Protein AF-A0A353R6Y8-F1 (afdb_monomer)

Nearest PDB structures (foldseek):
  5t89-assembly1_Y  TM=5.723E-01  e=6.382E-02  Homo sapiens
  6lx3-assembly1_D  TM=5.832E-01  e=1.388E+00  Homo sapiens
  5y9c-assembly1_H  TM=4.649E-01  e=8.464E-01  Mus musculus
  4lzk-assembly1_E  TM=2.576E-01  e=1.931E+00  Burkholderia cenocepacia J2315

Secondary structure (DSSP, 8-state):
-----PPPPPP-EEEEE---SEE-TT-EEEEEEEEESS-EEEEES-SSEEEEEEEEETTEEEEEEEEPPP-SSS-EEEEEEEEETTS--EEEEEEEEEPPP-B-HHHHHHHHHHHHHTTGGG--GGG---TTS-GGGSTTEEEEE-TTT--EEEEEEE-TTS--EEEES-SSS--GGGG-TT--EEE-TT-TEEEE---GGGGG-TT--EEE-TTS----BTTTTBSS-THHHHH-TT--EEE--SSS--EEPPHHHHTSTTHHHH-IIIII---STT--EEPPPPPPP-

Sequence (290 aa):
ALEINQAPEAVFVNAKVNSPQFLHNEGDSFTLTVESNIEVGYGLDVNWIINTSKTVEGRTTTWEFQVLPVPTVNNRSAVLQVRETGTQQVYKTFNMTQRGARIAQKDSTALVRFHKNMRGDNWRDTHLWNLLLPAETWPGLTLEAAVRNGALHVKKLELSNGRLEGSVGDGTEKDPLSLLAYLEVINLSNNTGVTGWLPVSWKDLDNLETINLENCNLTNFMFLGYNIPANYATRLKNLTTFIIRNNLLNGVIPAEITEHPHFEEWNFEENMQPQKGTNRLTLPDAPAEP

Solvent-accessible surface area (backbone atoms only — not comparable to full-atom values): 15321 Å² total; per-residue (Å²): 129,91,79,80,83,71,76,79,80,75,93,45,78,48,74,49,68,73,56,68,83,59,41,51,23,66,27,47,73,37,39,42,43,35,41,32,84,62,70,67,42,78,45,68,83,53,84,54,57,38,78,77,46,76,50,75,59,92,52,34,39,37,36,36,34,40,35,52,42,27,82,40,70,60,65,49,73,43,48,43,30,38,25,41,64,96,57,89,52,71,81,48,78,45,82,43,36,34,42,20,29,43,69,35,69,66,42,55,53,24,50,54,49,39,36,58,48,24,43,42,90,69,40,44,76,86,47,56,66,58,87,89,49,65,71,92,72,29,54,42,59,42,73,41,63,40,89,91,30,23,29,25,36,47,28,31,42,47,49,51,65,24,64,35,35,38,35,46,40,68,91,82,63,54,29,43,67,40,65,30,68,55,25,25,36,43,28,49,22,51,8,62,47,29,26,46,30,67,43,62,33,50,37,65,22,62,51,24,28,35,44,32,41,28,38,19,43,30,29,47,40,74,91,83,70,38,52,53,50,48,55,40,38,80,40,29,80,52,42,52,40,52,29,49,13,40,13,46,33,44,48,63,45,48,65,51,43,70,68,19,95,36,37,75,72,25,30,61,72,73,22,49,25,60,30,46,85,89,33,42,67,38,77,54,79,76,79,78,81,132

pLDDT: mean 90.85, std 10.25, range [40.28, 98.88]

Structure (mmCIF, N/CA/C/O backbone):
data_AF-A0A353R6Y8-F1
#
_entry.id   AF-A0A353R6Y8-F1
#
loop_
_atom_site.group_PDB
_atom_site.id
_atom_site.type_symbol
_atom_site.label_atom_id
_atom_site.label_alt_id
_atom_site.label_comp_id
_atom_site.label_asym_id
_atom_site.label_entity_id
_atom_site.label_seq_id
_atom_site.pdbx_PDB_ins_code
_atom_site.Cartn_x
_atom_site.Cartn_y
_atom_site.Cartn_z
_atom_site.occupancy
_atom_site.B_iso_or_equiv
_atom_site.auth_seq_id
_atom_site.auth_comp_id
_atom_site.auth_asym_id
_atom_site.auth_atom_id
_atom_site.pdbx_PDB_model_num
ATOM 1 N N . ALA A 1 1 ? -26.619 11.853 75.447 1.00 54.62 1 ALA A N 1
ATOM 2 C CA . ALA A 1 1 ? -25.808 11.795 74.218 1.00 54.62 1 ALA A CA 1
ATOM 3 C C . ALA A 1 1 ? -26.759 11.980 73.044 1.00 54.62 1 ALA A C 1
ATOM 5 O O . ALA A 1 1 ? -27.812 11.357 73.067 1.00 54.62 1 ALA A O 1
ATOM 6 N N . LEU A 1 2 ? -26.471 12.884 72.102 1.00 40.28 2 LEU A N 1
ATOM 7 C CA . LEU A 1 2 ? -27.244 12.958 70.859 1.00 40.28 2 LEU A CA 1
ATOM 8 C C . LEU A 1 2 ? -26.876 11.730 70.014 1.00 40.28 2 LEU A C 1
ATOM 10 O O . LEU A 1 2 ? -25.773 11.673 69.479 1.00 40.28 2 LEU A O 1
ATOM 14 N N . GLU A 1 3 ? -27.774 10.752 69.920 1.00 50.94 3 GLU A N 1
ATOM 15 C CA . GLU A 1 3 ? -27.687 9.696 68.910 1.00 50.94 3 GLU A CA 1
ATOM 16 C C . GLU A 1 3 ? -28.239 10.247 67.596 1.00 50.94 3 GLU A C 1
ATOM 18 O O . GLU A 1 3 ? -29.446 10.413 67.418 1.00 50.94 3 GLU A O 1
ATOM 23 N N . ILE A 1 4 ? -27.339 10.583 66.675 1.00 52.66 4 ILE A N 1
ATOM 24 C CA . ILE A 1 4 ? -27.713 10.916 65.304 1.00 52.66 4 ILE A CA 1
ATOM 25 C C . ILE A 1 4 ? -27.971 9.590 64.578 1.00 52.66 4 ILE A C 1
ATOM 27 O O . ILE A 1 4 ? -27.053 8.982 64.035 1.00 52.66 4 ILE A O 1
ATOM 31 N N . ASN A 1 5 ? -29.226 9.136 64.575 1.00 56.38 5 ASN A N 1
ATOM 32 C CA . ASN A 1 5 ? -29.689 8.043 63.717 1.00 56.38 5 ASN A CA 1
ATOM 33 C C . ASN A 1 5 ? -29.880 8.570 62.287 1.00 56.38 5 ASN A C 1
ATOM 35 O O . ASN A 1 5 ? -30.992 8.900 61.875 1.00 56.38 5 ASN A O 1
ATOM 39 N N . GLN A 1 6 ? -28.788 8.706 61.531 1.00 59.69 6 GLN A N 1
ATOM 40 C CA . GLN A 1 6 ? -28.887 8.899 60.083 1.00 59.69 6 GLN A CA 1
ATOM 41 C C . GLN A 1 6 ? -29.283 7.572 59.429 1.00 59.69 6 GLN A C 1
ATOM 43 O O . GLN A 1 6 ? -28.656 6.541 59.667 1.00 59.69 6 GLN A O 1
ATOM 48 N N . ALA A 1 7 ? -30.337 7.601 58.610 1.00 65.69 7 ALA A N 1
ATOM 49 C CA . ALA A 1 7 ? -30.688 6.472 57.759 1.00 65.69 7 ALA A CA 1
ATOM 50 C C . ALA A 1 7 ? -29.508 6.146 56.820 1.00 65.69 7 ALA A C 1
ATOM 52 O O . ALA A 1 7 ? -28.827 7.077 56.377 1.00 65.69 7 ALA A O 1
ATOM 53 N N . PRO A 1 8 ? -29.255 4.860 56.511 1.00 67.69 8 PRO A N 1
ATOM 54 C CA . PRO A 1 8 ? -28.206 4.486 55.571 1.00 67.69 8 PRO A CA 1
ATOM 55 C C . PRO A 1 8 ? -28.411 5.193 54.226 1.00 67.69 8 PRO A C 1
ATOM 57 O O . PRO A 1 8 ? -29.536 5.313 53.737 1.00 67.69 8 PRO A O 1
ATOM 60 N N . GLU A 1 9 ? -27.313 5.688 53.652 1.00 77.56 9 GLU A N 1
ATOM 61 C CA . GLU A 1 9 ? -27.302 6.346 52.343 1.00 77.56 9 GLU A CA 1
ATOM 62 C C . GLU A 1 9 ? -27.898 5.388 51.295 1.00 77.56 9 GLU A C 1
ATOM 64 O O . GLU A 1 9 ? -27.541 4.209 51.251 1.00 77.56 9 GLU A O 1
ATOM 69 N N . ALA A 1 10 ? -28.833 5.867 50.468 1.00 85.69 10 ALA A N 1
ATOM 70 C CA . ALA A 1 10 ? -29.436 5.041 49.423 1.00 85.69 10 ALA A CA 1
ATOM 71 C C . ALA A 1 10 ? -28.360 4.547 48.444 1.00 85.69 10 ALA A C 1
ATOM 73 O O . ALA A 1 10 ? -27.410 5.274 48.150 1.00 85.69 10 ALA A O 1
ATOM 74 N N . VAL A 1 11 ? -28.508 3.323 47.926 1.00 87.31 11 VAL A N 1
ATOM 75 C CA . VAL A 1 11 ? -27.542 2.758 46.973 1.00 87.31 11 VAL A CA 1
ATOM 76 C C . VAL A 1 11 ? -27.414 3.664 45.751 1.00 87.31 11 VAL A C 1
ATOM 78 O O . VAL A 1 11 ? -28.402 4.035 45.114 1.00 87.31 11 VAL A O 1
ATOM 81 N N . PHE A 1 12 ? -26.173 3.997 45.423 1.00 91.06 12 PHE A N 1
ATOM 82 C CA . PHE A 1 12 ? -25.801 4.936 44.384 1.00 91.06 12 PHE A CA 1
ATOM 83 C C . PHE A 1 12 ? -24.683 4.335 43.527 1.00 91.06 12 PHE A C 1
ATOM 85 O O . PHE A 1 12 ? -23.633 3.939 44.036 1.00 91.06 12 PHE A O 1
ATOM 92 N N . VAL A 1 13 ? -24.916 4.261 42.213 1.00 95.06 13 VAL A N 1
ATOM 93 C CA . VAL A 1 13 ? -23.946 3.772 41.221 1.00 95.06 13 VAL A CA 1
ATOM 94 C C . VAL A 1 13 ? -24.063 4.605 39.944 1.00 95.06 13 VAL A C 1
ATOM 96 O O . VAL A 1 13 ? -24.991 4.432 39.147 1.00 95.06 13 VAL A O 1
ATOM 99 N N . ASN A 1 14 ? -23.094 5.486 39.719 1.00 95.31 14 ASN A N 1
ATOM 100 C CA . ASN A 1 14 ? -22.963 6.269 38.495 1.00 95.31 14 ASN A CA 1
ATOM 101 C C . ASN A 1 14 ? -21.769 5.771 37.690 1.00 95.31 14 ASN A C 1
ATOM 103 O O . ASN A 1 14 ? -20.654 5.768 38.187 1.00 95.31 14 ASN A O 1
ATOM 107 N N . ALA A 1 15 ? -21.986 5.389 36.432 1.00 96.81 15 ALA A N 1
ATOM 108 C CA . ALA A 1 15 ? -20.932 4.863 35.569 1.00 96.81 15 ALA A CA 1
ATOM 109 C C . ALA A 1 15 ? -20.874 5.596 34.232 1.00 96.81 15 ALA A C 1
ATOM 111 O O . ALA A 1 15 ? -21.917 5.954 33.675 1.00 96.81 15 ALA A O 1
ATOM 112 N N . LYS A 1 16 ? -19.665 5.761 33.693 1.00 97.00 16 LYS A N 1
ATOM 113 C CA . LYS A 1 16 ? -19.407 6.321 32.361 1.00 97.00 16 LYS A CA 1
ATOM 114 C C . LYS A 1 16 ? -18.259 5.575 31.686 1.00 97.00 16 LYS A C 1
ATOM 116 O O . LYS A 1 16 ? -17.308 5.187 32.357 1.00 97.00 16 LYS A O 1
ATOM 121 N N . VAL A 1 17 ? -18.338 5.436 30.365 1.00 96.31 17 VAL A N 1
ATOM 122 C CA . VAL A 1 17 ? -17.228 4.988 29.512 1.00 96.31 17 VAL A CA 1
ATOM 123 C C . VAL A 1 17 ? -16.775 6.134 28.616 1.00 96.31 17 VAL A C 1
ATOM 125 O O . VAL A 1 17 ? -17.611 6.919 28.168 1.00 96.31 17 VAL A O 1
ATOM 128 N N . ASN A 1 18 ? -15.474 6.244 28.352 1.00 94.69 18 ASN A N 1
ATOM 129 C CA . ASN A 1 18 ? -14.911 7.282 27.474 1.00 94.69 18 ASN A CA 1
ATOM 130 C C . ASN A 1 18 ? -14.588 6.775 26.050 1.00 94.69 18 ASN A C 1
ATOM 13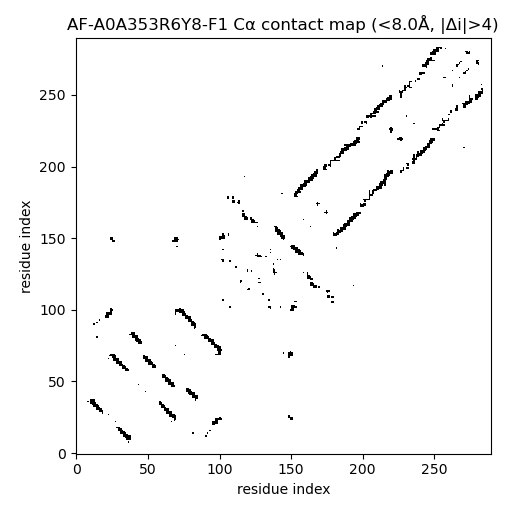2 O O . ASN A 1 18 ? -13.755 7.359 25.362 1.00 94.69 18 ASN A O 1
ATOM 136 N N . SER A 1 19 ? -15.226 5.691 25.604 1.00 87.38 19 SER A N 1
ATOM 137 C CA . SER A 1 19 ? -14.990 5.113 24.280 1.00 87.38 19 SER A CA 1
ATOM 138 C C . SER A 1 19 ? -15.787 5.822 23.175 1.00 87.38 19 SER A C 1
ATOM 140 O O . SER A 1 19 ? -16.898 6.302 23.431 1.00 87.38 19 SER A O 1
ATOM 142 N N . PRO A 1 20 ? -15.313 5.806 21.915 1.00 84.00 20 PRO A N 1
ATOM 143 C CA . PRO A 1 20 ? -16.152 6.146 20.769 1.00 84.00 20 PRO A CA 1
ATOM 144 C C . PRO A 1 20 ? -17.338 5.174 20.633 1.00 84.00 20 PRO A C 1
ATOM 146 O O . PRO A 1 20 ? -17.333 4.071 21.181 1.00 84.00 20 PRO A O 1
ATOM 149 N N . GLN A 1 21 ? -18.353 5.564 19.852 1.00 79.31 21 GLN A N 1
ATOM 150 C CA . GLN A 1 21 ? -19.504 4.698 19.545 1.00 79.31 21 GLN A CA 1
ATOM 151 C C . GLN A 1 21 ? -19.080 3.395 18.842 1.00 79.31 21 GLN A C 1
ATOM 153 O O . GLN A 1 21 ? -19.683 2.345 19.056 1.00 79.31 21 GLN A O 1
ATOM 158 N N . PHE A 1 22 ? -18.043 3.472 18.004 1.00 86.88 22 PHE A N 1
ATOM 159 C CA . PHE A 1 22 ? -17.437 2.333 17.327 1.00 86.88 22 PHE A CA 1
ATOM 160 C C . PHE A 1 22 ? -15.952 2.283 17.658 1.00 86.88 22 PHE A C 1
ATOM 162 O O . PHE A 1 22 ? -15.240 3.245 17.378 1.00 86.88 22 PHE A O 1
ATOM 169 N N . LEU A 1 23 ? -15.506 1.155 18.205 1.00 90.44 23 LEU A N 1
ATOM 170 C CA . LEU A 1 23 ? -14.094 0.890 18.462 1.00 90.44 23 LEU A CA 1
ATOM 171 C C . LEU A 1 23 ? -13.372 0.582 17.143 1.00 90.44 23 LEU A C 1
ATOM 173 O O . LEU A 1 23 ? -13.943 -0.047 16.238 1.00 90.44 23 LEU A O 1
ATOM 177 N N . HIS A 1 24 ? -12.119 1.013 17.048 1.00 86.00 24 HIS A N 1
ATOM 178 C CA . HIS A 1 24 ? -11.273 0.837 15.877 1.00 86.00 24 HIS A CA 1
ATOM 179 C C . HIS A 1 24 ? -10.889 -0.637 15.678 1.00 86.00 24 HIS A C 1
ATOM 181 O O . HIS A 1 24 ? -10.668 -1.386 16.633 1.00 86.00 24 HIS A O 1
ATOM 187 N N . ASN A 1 25 ? -10.808 -1.081 14.423 1.00 84.75 25 ASN A N 1
ATOM 188 C CA . ASN A 1 25 ? -10.516 -2.477 14.083 1.00 84.75 25 ASN A CA 1
ATOM 189 C C . ASN A 1 25 ? -9.088 -2.893 14.470 1.00 84.75 25 ASN A C 1
ATOM 191 O O . ASN A 1 25 ? -8.862 -4.047 14.817 1.00 84.75 25 ASN A O 1
ATOM 195 N N . GLU A 1 26 ? -8.143 -1.950 14.463 1.00 84.12 26 GLU A N 1
ATOM 196 C CA . GLU A 1 26 ? -6.744 -2.174 14.870 1.00 84.12 26 GLU A CA 1
ATOM 197 C C . GLU A 1 26 ? -6.546 -2.240 16.395 1.00 84.12 26 GLU A C 1
ATOM 199 O O . GLU A 1 26 ? -5.418 -2.390 16.858 1.00 84.12 26 GLU A O 1
ATOM 204 N N . GLY A 1 27 ? -7.628 -2.133 17.171 1.00 87.62 27 GLY A N 1
ATOM 205 C CA . GLY A 1 27 ? -7.587 -2.002 18.623 1.00 87.62 27 GLY A CA 1
ATOM 206 C C . GLY A 1 27 ? -7.763 -0.557 19.081 1.00 87.62 27 GLY A C 1
ATOM 207 O O . GLY A 1 27 ? -7.745 0.373 18.282 1.00 87.62 27 GLY A O 1
ATOM 208 N N . ASP A 1 28 ? -7.986 -0.393 20.377 1.00 92.00 28 ASP A N 1
ATOM 209 C CA . ASP A 1 28 ? -8.321 0.880 21.020 1.00 92.00 28 ASP A CA 1
ATOM 210 C C . ASP A 1 28 ? -7.983 0.811 22.514 1.00 92.00 28 ASP A C 1
ATOM 212 O O . ASP A 1 28 ? -7.710 -0.265 23.055 1.00 92.00 28 ASP A O 1
ATOM 216 N N . SER A 1 29 ? -8.062 1.944 23.204 1.00 94.62 29 SER A N 1
ATOM 217 C CA . SER A 1 29 ? -8.111 1.975 24.664 1.00 94.62 29 SER A CA 1
ATOM 218 C C . SER A 1 29 ? -9.266 2.840 25.148 1.00 94.62 29 SER A C 1
ATOM 220 O O . SER A 1 29 ? -9.640 3.830 24.521 1.00 94.62 29 SER A O 1
ATOM 222 N N . PHE A 1 30 ? -9.870 2.440 26.262 1.00 96.94 30 PHE A N 1
ATOM 223 C CA . PHE A 1 30 ? -10.920 3.216 26.911 1.00 96.94 30 PHE A CA 1
ATOM 224 C C . PHE A 1 30 ? -10.933 2.947 28.415 1.00 96.94 30 PHE A C 1
ATOM 226 O O . PHE A 1 30 ? -10.309 2.010 28.911 1.00 96.94 30 PHE A O 1
ATOM 233 N N . THR A 1 31 ? -11.667 3.769 29.147 1.00 97.62 31 THR A N 1
ATOM 234 C CA . THR A 1 31 ? -11.844 3.683 30.586 1.00 97.62 31 THR A CA 1
ATOM 235 C C . THR A 1 31 ? -13.316 3.559 30.945 1.00 97.62 31 THR A C 1
ATOM 237 O O . THR A 1 31 ? -14.195 4.099 30.268 1.00 97.62 31 THR A O 1
ATOM 240 N N . LEU A 1 32 ? -13.576 2.831 32.028 1.00 97.75 32 LEU A N 1
ATOM 241 C CA . LEU A 1 32 ? -14.842 2.817 32.749 1.00 97.75 32 LEU A CA 1
ATOM 242 C C . LEU A 1 32 ? -14.609 3.502 34.092 1.00 97.75 32 LEU A C 1
ATOM 244 O O . LEU A 1 32 ? -13.852 2.990 34.913 1.00 97.75 32 LEU A O 1
ATOM 248 N N . THR A 1 33 ? -15.291 4.614 34.333 1.00 97.94 33 THR A N 1
ATOM 249 C CA . THR A 1 33 ? -15.269 5.314 35.619 1.00 97.94 33 THR A CA 1
ATOM 250 C C . THR A 1 33 ? -16.604 5.107 36.314 1.00 97.94 33 THR A C 1
ATOM 252 O O . THR A 1 33 ? -17.655 5.414 35.745 1.00 97.94 33 THR A O 1
ATOM 255 N N . VAL A 1 34 ? -16.562 4.584 37.538 1.00 98.00 34 VAL A N 1
ATOM 256 C CA . VAL A 1 34 ? -17.735 4.326 38.374 1.00 98.00 34 VAL A CA 1
ATOM 257 C C . VAL A 1 34 ? -17.579 5.028 39.711 1.00 98.00 34 VAL A C 1
ATOM 259 O O . VAL A 1 34 ? -16.639 4.758 40.448 1.00 98.00 34 VAL A O 1
ATOM 262 N N . GLU A 1 35 ? -18.525 5.897 40.033 1.00 97.38 35 GLU A N 1
ATOM 263 C CA . GLU A 1 35 ? -18.674 6.511 41.346 1.00 97.38 35 GLU A CA 1
ATOM 264 C C . GLU A 1 35 ? -19.792 5.781 42.098 1.00 97.38 35 GLU A C 1
ATOM 266 O O . GLU A 1 35 ? -20.916 5.672 41.593 1.00 97.38 35 GLU A O 1
ATOM 271 N N . SER A 1 36 ? -19.490 5.235 43.277 1.00 95.50 36 SER A N 1
ATOM 272 C CA . SER A 1 36 ? -20.455 4.442 44.039 1.00 95.50 36 SER A CA 1
ATOM 273 C C . SER A 1 36 ? -20.226 4.487 45.550 1.00 95.50 36 SER A C 1
ATOM 275 O O . SER A 1 36 ? -19.110 4.692 46.021 1.00 95.50 36 SER A O 1
ATOM 277 N N . ASN A 1 37 ? -21.298 4.279 46.319 1.00 93.38 37 ASN A N 1
ATOM 278 C CA . ASN A 1 37 ? -21.245 4.051 47.766 1.00 93.38 37 ASN A CA 1
ATOM 279 C C . ASN A 1 37 ? -21.291 2.560 48.161 1.00 93.38 37 ASN A C 1
ATOM 281 O O . ASN A 1 37 ? -21.336 2.258 49.351 1.00 93.38 37 ASN A O 1
ATOM 285 N N . ILE A 1 38 ? -21.262 1.645 47.188 1.00 92.12 38 ILE A N 1
ATOM 286 C CA . ILE A 1 38 ? -21.169 0.194 47.391 1.00 92.12 38 ILE A CA 1
ATOM 287 C C . ILE A 1 38 ? -19.960 -0.375 46.641 1.00 92.12 38 ILE A C 1
ATOM 289 O O . ILE A 1 38 ? -19.385 0.275 45.764 1.00 92.12 38 ILE A O 1
ATOM 293 N N . GLU A 1 39 ? -19.567 -1.604 46.973 1.00 92.06 39 GLU A N 1
ATOM 294 C CA . GLU A 1 39 ? -18.507 -2.289 46.239 1.00 92.06 39 GLU A CA 1
ATOM 295 C C . GLU A 1 39 ? -19.030 -2.797 44.889 1.00 92.06 39 GLU A C 1
ATOM 297 O O . GLU A 1 39 ? -19.957 -3.607 44.810 1.00 92.06 39 GLU A O 1
ATOM 302 N N . VAL A 1 40 ? -18.414 -2.314 43.812 1.00 94.50 40 VAL A N 1
ATOM 303 C CA . VAL A 1 40 ? -18.793 -2.643 42.436 1.00 94.50 40 VAL A CA 1
ATOM 304 C C . VAL A 1 40 ? -17.633 -3.265 41.669 1.00 94.50 40 VAL A C 1
ATOM 306 O O . VAL A 1 40 ? -16.463 -2.912 41.842 1.00 94.50 40 VAL A O 1
ATOM 309 N N . GLY A 1 41 ? -17.984 -4.179 40.773 1.00 94.56 41 GLY A N 1
ATOM 310 C CA . GLY A 1 41 ? -17.106 -4.762 39.771 1.00 94.56 41 GLY A CA 1
ATOM 311 C C . GLY A 1 41 ? -17.601 -4.480 38.355 1.00 94.56 41 GLY A C 1
ATOM 312 O O . GLY A 1 41 ? -18.652 -3.868 38.138 1.00 94.56 41 GLY A O 1
ATOM 313 N N . TYR A 1 42 ? -16.846 -4.975 37.377 1.00 95.25 42 TYR A N 1
ATOM 314 C CA . TYR A 1 42 ? -17.284 -5.029 35.988 1.00 95.25 42 TYR A CA 1
ATOM 315 C C . TYR A 1 42 ? -17.510 -6.481 35.550 1.00 95.25 42 TYR A C 1
ATOM 317 O O . TYR A 1 42 ? -16.876 -7.405 36.057 1.00 95.25 42 TYR A O 1
ATOM 325 N N . GLY A 1 43 ? -18.404 -6.673 34.587 1.00 95.06 43 GLY A N 1
ATOM 326 C CA . GLY A 1 43 ? -18.561 -7.915 33.840 1.00 95.06 43 GLY A CA 1
ATOM 327 C C . GLY A 1 43 ? -18.393 -7.644 32.350 1.00 95.06 43 GLY A C 1
ATOM 328 O O . GLY A 1 43 ? -19.028 -6.731 31.829 1.00 95.06 43 GLY A O 1
ATOM 329 N N . LEU A 1 44 ? -17.549 -8.432 31.688 1.00 95.88 44 LEU A N 1
ATOM 330 C CA . LEU A 1 44 ? -17.398 -8.465 30.234 1.00 95.88 44 LEU A CA 1
ATOM 331 C C . LEU A 1 44 ? -17.829 -9.842 29.729 1.00 95.88 44 LEU A C 1
ATOM 333 O O . LEU A 1 44 ? -17.473 -10.862 30.316 1.00 95.88 44 LEU A O 1
ATOM 337 N N . ASP A 1 45 ? -18.589 -9.866 28.642 1.00 96.75 45 ASP A N 1
ATOM 338 C CA . ASP A 1 45 ? -19.020 -11.081 27.939 1.00 96.75 45 ASP A CA 1
ATOM 339 C C . ASP A 1 45 ? -18.008 -11.560 26.882 1.00 96.75 45 ASP A C 1
ATOM 341 O O . ASP A 1 45 ? -18.229 -12.563 26.203 1.00 96.75 45 ASP A O 1
ATOM 345 N N . VAL A 1 46 ? -16.883 -10.855 26.750 1.00 96.12 46 VAL A N 1
ATOM 346 C CA . VAL A 1 46 ? -15.855 -11.081 25.733 1.00 96.12 46 VAL A CA 1
ATOM 347 C C . VAL A 1 46 ? -14.453 -11.146 26.335 1.00 96.12 46 VAL A C 1
ATOM 349 O O . VAL A 1 46 ? -14.187 -10.588 27.396 1.00 96.12 46 VAL A O 1
ATOM 352 N N . ASN A 1 47 ? -13.529 -11.782 25.613 1.00 94.88 47 ASN A N 1
ATOM 353 C CA . ASN A 1 47 ? -12.116 -11.916 25.990 1.00 94.88 47 ASN A CA 1
ATOM 354 C C . ASN A 1 47 ? -11.163 -10.990 25.210 1.00 94.88 47 ASN A C 1
ATOM 356 O O . ASN A 1 47 ? -9.968 -10.963 25.489 1.00 94.88 47 ASN A O 1
ATOM 360 N N . TRP A 1 48 ? -11.669 -10.245 24.224 1.00 93.69 48 TRP A N 1
ATOM 361 C CA . TRP A 1 48 ? -10.875 -9.333 23.394 1.00 93.69 48 TRP A CA 1
ATOM 362 C C . TRP A 1 48 ? -10.844 -7.893 23.924 1.00 93.69 48 TRP A C 1
ATOM 364 O O . TRP A 1 48 ? -10.209 -7.037 23.318 1.00 93.69 48 TRP A O 1
ATOM 374 N N . ILE A 1 49 ? -11.498 -7.626 25.054 1.00 96.12 49 ILE A N 1
ATOM 375 C CA . ILE A 1 49 ? -11.322 -6.406 25.844 1.00 96.12 49 ILE A CA 1
ATOM 376 C C . ILE A 1 49 ? -10.620 -6.822 27.132 1.00 96.12 49 ILE A C 1
ATOM 378 O O . ILE A 1 49 ? -11.170 -7.582 27.926 1.00 96.12 49 ILE A O 1
ATOM 382 N N . ILE A 1 50 ? -9.395 -6.348 27.321 1.00 96.88 50 ILE A N 1
ATOM 383 C CA . ILE A 1 50 ? -8.530 -6.738 28.430 1.00 96.88 50 ILE A CA 1
ATOM 384 C C . ILE A 1 50 ? -8.471 -5.584 29.413 1.00 96.88 50 ILE A C 1
ATOM 386 O O . ILE A 1 50 ? -8.124 -4.470 29.033 1.00 96.88 50 ILE A O 1
ATOM 390 N N . ASN A 1 51 ? -8.782 -5.842 30.680 1.00 96.75 51 ASN A N 1
ATOM 391 C CA . ASN A 1 51 ? -8.499 -4.874 31.728 1.00 96.75 51 ASN A CA 1
ATOM 392 C C . ASN A 1 51 ? -6.987 -4.781 31.953 1.00 96.75 51 ASN A C 1
ATOM 394 O O . ASN A 1 51 ? -6.346 -5.788 32.250 1.00 96.75 51 ASN A O 1
ATOM 398 N N . THR A 1 52 ? -6.435 -3.582 31.817 1.00 97.38 52 THR A N 1
ATOM 399 C CA . THR A 1 52 ? -5.002 -3.329 31.995 1.00 97.38 52 THR A CA 1
ATOM 400 C C . THR A 1 52 ? -4.689 -2.728 33.355 1.00 97.38 52 THR A C 1
ATOM 402 O O . THR A 1 52 ? -3.585 -2.915 33.865 1.00 97.38 52 THR A O 1
ATOM 405 N N . SER A 1 53 ? -5.640 -2.010 33.953 1.00 97.12 53 SER A N 1
ATOM 406 C CA . SER A 1 53 ? -5.463 -1.409 35.268 1.00 97.12 53 SER A CA 1
ATOM 407 C C . SER A 1 53 ? -6.795 -1.167 35.989 1.00 97.12 53 SER A C 1
ATOM 409 O O . SER A 1 53 ? -7.881 -1.126 35.393 1.00 97.12 53 SER A O 1
ATOM 411 N N . LYS A 1 54 ? -6.687 -1.004 37.311 1.00 96.62 54 LYS A N 1
ATOM 412 C CA . LYS A 1 54 ? -7.749 -0.547 38.209 1.00 96.62 54 LYS A CA 1
ATOM 413 C C . LYS A 1 54 ? -7.155 0.466 39.182 1.00 96.62 54 LYS A C 1
ATOM 415 O O . LYS A 1 54 ? -6.192 0.152 39.878 1.00 96.62 54 LYS A O 1
ATOM 420 N N . THR A 1 55 ? -7.772 1.632 39.287 1.00 97.06 55 THR A N 1
ATOM 421 C CA . THR A 1 55 ? -7.456 2.649 40.293 1.00 97.06 55 THR A CA 1
ATOM 422 C C . THR A 1 55 ? -8.698 2.958 41.120 1.00 97.06 55 THR A C 1
ATOM 424 O O . THR A 1 55 ? -9.822 2.918 40.620 1.00 97.06 55 THR A O 1
ATOM 427 N N . VAL A 1 56 ? -8.507 3.212 42.414 1.00 96.12 56 VAL A N 1
ATOM 428 C CA . VAL A 1 56 ? -9.585 3.572 43.342 1.00 96.12 56 VAL A CA 1
ATOM 429 C C . VAL A 1 56 ? -9.162 4.832 44.081 1.00 96.12 56 VAL A C 1
ATOM 431 O O . VAL A 1 56 ? -8.120 4.843 44.731 1.00 96.12 56 VAL A O 1
ATOM 434 N N . GLU A 1 57 ? -9.975 5.877 43.983 1.00 95.75 57 GLU A N 1
ATOM 435 C CA . GLU A 1 57 ? -9.768 7.153 44.660 1.00 95.75 57 GLU A CA 1
ATOM 436 C C . GLU A 1 57 ? -11.083 7.590 45.317 1.00 95.75 57 GLU A C 1
ATOM 438 O O . GLU A 1 57 ? -12.055 7.964 44.656 1.00 95.75 57 GLU A O 1
ATOM 443 N N . GLY A 1 58 ? -11.144 7.480 46.646 1.00 93.94 58 GLY A N 1
ATOM 444 C CA . GLY A 1 58 ? -12.373 7.714 47.402 1.00 93.94 58 GLY A CA 1
ATOM 445 C C . GLY A 1 58 ? -13.494 6.756 46.985 1.00 93.94 58 GLY A C 1
ATOM 446 O O . GLY A 1 58 ? -13.360 5.542 47.111 1.00 93.94 58 GLY A O 1
ATOM 447 N N . ARG A 1 59 ? -14.608 7.315 46.501 1.00 93.88 59 ARG A N 1
ATOM 448 C CA . ARG A 1 59 ? -15.790 6.574 46.016 1.00 93.88 59 ARG A CA 1
ATOM 449 C C . ARG A 1 59 ? -15.731 6.246 44.519 1.00 93.88 59 ARG A C 1
ATOM 451 O O . ARG A 1 59 ? -16.660 5.641 43.986 1.00 93.88 59 ARG A O 1
ATOM 458 N N . THR A 1 60 ? -14.660 6.648 43.840 1.00 96.88 60 THR A N 1
ATOM 459 C CA . THR A 1 60 ? -14.507 6.481 42.396 1.00 96.88 60 THR A CA 1
ATOM 460 C C . THR A 1 60 ? -13.550 5.340 42.098 1.00 96.88 60 THR A C 1
ATOM 462 O O . THR A 1 60 ? -12.398 5.347 42.523 1.00 96.88 60 THR A O 1
ATOM 465 N N . THR A 1 61 ? -14.016 4.366 41.325 1.00 97.50 61 THR A N 1
ATOM 466 C CA . THR A 1 61 ? -13.191 3.310 40.739 1.00 97.50 61 THR A CA 1
ATOM 467 C C . THR A 1 61 ? -13.071 3.544 39.241 1.00 97.50 61 THR A C 1
ATOM 469 O O . THR A 1 61 ? -14.080 3.717 38.558 1.00 97.50 61 THR A O 1
ATOM 472 N N . THR A 1 62 ? -11.848 3.523 38.718 1.00 97.75 62 THR A N 1
ATOM 473 C CA . THR A 1 62 ? -11.584 3.593 37.279 1.00 97.75 62 THR A CA 1
ATOM 474 C C . THR A 1 62 ? -10.890 2.321 36.819 1.00 97.75 62 THR A C 1
ATOM 476 O O . THR A 1 62 ? -9.902 1.892 37.409 1.00 97.75 62 THR A O 1
ATOM 479 N N . TRP A 1 63 ? -11.414 1.718 35.758 1.00 98.19 63 TRP A N 1
ATOM 480 C CA . TRP A 1 63 ? -10.784 0.612 35.049 1.00 98.19 63 TRP A CA 1
ATOM 481 C C . TRP A 1 63 ? -10.311 1.087 33.685 1.00 98.19 63 TRP A C 1
ATOM 483 O O . TRP A 1 63 ? -11.079 1.727 32.968 1.00 98.19 63 TRP A O 1
ATOM 493 N N . GLU A 1 64 ? -9.087 0.732 33.314 1.00 97.94 64 GLU A N 1
ATOM 494 C CA . GLU A 1 64 ? -8.582 0.920 31.955 1.00 97.94 64 GLU A CA 1
ATOM 495 C C . GLU A 1 64 ? -8.663 -0.396 31.191 1.00 97.94 64 GLU A C 1
ATOM 497 O O . GLU A 1 64 ? -8.390 -1.473 31.733 1.00 97.94 64 GLU A O 1
ATOM 502 N N . PHE A 1 65 ? -9.054 -0.296 29.926 1.00 97.62 65 PHE A N 1
ATOM 503 C CA . PHE A 1 65 ? -9.207 -1.425 29.034 1.00 97.62 65 PHE A CA 1
ATOM 504 C C . PHE A 1 65 ? -8.423 -1.210 27.748 1.00 97.62 65 PHE A C 1
ATOM 506 O O . PHE A 1 65 ? -8.478 -0.143 27.134 1.00 97.62 65 PHE A O 1
ATOM 513 N N . GLN A 1 66 ? -7.761 -2.274 27.310 1.00 96.50 66 GLN A N 1
ATOM 514 C CA . GLN A 1 66 ? -7.190 -2.400 25.984 1.00 96.50 66 GLN A CA 1
ATOM 515 C C . GLN A 1 66 ? -8.089 -3.292 25.133 1.00 96.50 66 GLN A C 1
ATOM 517 O O . GLN A 1 66 ? -8.405 -4.427 25.493 1.00 96.50 66 GLN A O 1
ATOM 522 N N . VAL A 1 67 ? -8.494 -2.777 23.982 1.00 94.31 67 VAL A N 1
ATOM 523 C CA . VAL A 1 67 ? -9.270 -3.502 22.986 1.00 94.31 67 VAL A CA 1
ATOM 524 C C . VAL A 1 67 ? -8.293 -4.163 22.029 1.00 94.31 67 VAL A C 1
ATOM 526 O O . VAL A 1 67 ? -7.519 -3.485 21.352 1.00 94.31 67 VAL A O 1
ATOM 529 N N . LEU A 1 68 ? -8.331 -5.491 21.962 1.00 91.50 68 LEU A N 1
ATOM 530 C CA . LEU A 1 68 ? -7.537 -6.236 21.004 1.00 91.50 68 LEU A CA 1
ATOM 531 C C . LEU A 1 68 ? -8.022 -5.969 19.576 1.00 91.50 68 LEU A C 1
ATOM 533 O O . LEU A 1 68 ? -9.209 -5.711 19.350 1.00 91.50 68 LEU A O 1
ATOM 537 N N . PRO A 1 69 ? -7.138 -6.098 18.585 1.00 88.75 69 PRO A N 1
ATOM 538 C CA . PRO A 1 69 ? -7.522 -5.955 17.195 1.00 88.75 69 PRO A CA 1
ATOM 539 C C . PRO A 1 69 ? -8.497 -7.055 16.753 1.00 88.75 69 PRO A C 1
ATOM 541 O O . PRO A 1 69 ? -8.571 -8.136 17.355 1.00 88.75 69 PRO A O 1
ATOM 544 N N . VAL A 1 70 ? -9.293 -6.778 15.724 1.00 86.50 70 VAL A N 1
ATOM 545 C CA . VAL A 1 70 ? -10.253 -7.744 15.179 1.00 86.50 70 VAL A CA 1
ATOM 546 C C . VAL A 1 70 ? -9.601 -8.544 14.038 1.00 86.50 70 VAL A C 1
ATOM 548 O O . VAL A 1 70 ? -9.072 -7.959 13.095 1.00 86.50 70 VAL A O 1
ATOM 551 N N . PRO A 1 71 ? -9.638 -9.886 14.072 1.00 76.94 71 PRO A N 1
ATOM 552 C CA . PRO A 1 71 ? -9.001 -10.701 13.035 1.00 76.94 71 PRO A CA 1
ATOM 553 C C . PRO A 1 71 ? -9.911 -10.969 11.824 1.00 76.94 71 PRO A C 1
ATOM 555 O O . PRO A 1 71 ? -9.501 -11.635 10.881 1.00 76.94 71 PRO A O 1
ATOM 558 N N . THR A 1 72 ? -11.165 -10.506 11.850 1.00 77.25 72 THR A N 1
ATOM 559 C CA . THR A 1 72 ? -12.182 -10.818 10.832 1.00 77.25 72 THR A CA 1
ATOM 560 C C . THR A 1 72 ? -12.815 -9.559 10.272 1.00 77.25 72 THR A C 1
ATOM 562 O O . THR A 1 72 ? -13.042 -8.619 11.025 1.00 77.25 72 THR A O 1
ATOM 565 N N . VAL A 1 73 ? -13.241 -9.575 9.008 1.00 77.69 73 VAL A N 1
ATOM 566 C CA . VAL A 1 73 ? -13.989 -8.466 8.374 1.00 77.69 73 VAL A CA 1
ATOM 567 C C . VAL A 1 73 ? -15.365 -8.195 9.001 1.00 77.69 73 VAL A C 1
ATOM 569 O O . VAL A 1 73 ? -15.924 -7.107 8.828 1.00 77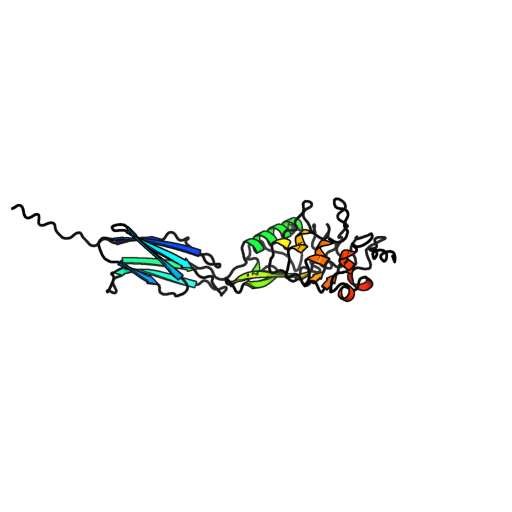.69 73 VAL A O 1
ATOM 572 N N . ASN A 1 74 ? -15.902 -9.148 9.767 1.00 84.69 74 ASN A N 1
ATOM 573 C CA . ASN A 1 74 ? -17.158 -8.996 10.494 1.00 84.69 74 ASN A CA 1
ATOM 574 C C . ASN A 1 74 ? -16.985 -8.113 11.731 1.00 84.69 74 ASN A C 1
ATOM 576 O O . ASN A 1 74 ? -16.005 -8.235 12.467 1.00 84.69 74 ASN A O 1
ATOM 580 N N . ASN A 1 75 ? -17.969 -7.249 11.978 1.00 90.44 75 ASN A N 1
ATOM 581 C CA . ASN A 1 75 ? -18.052 -6.511 13.235 1.00 90.44 75 ASN A CA 1
ATOM 582 C C . ASN A 1 75 ? -18.278 -7.486 14.398 1.00 90.44 75 ASN A C 1
ATOM 584 O O . ASN A 1 75 ? -18.941 -8.511 14.233 1.00 90.44 75 ASN A O 1
ATOM 588 N N . ARG A 1 76 ? -17.785 -7.124 15.583 1.00 91.94 76 ARG A N 1
ATOM 589 C CA . ARG A 1 76 ? -18.060 -7.848 16.829 1.00 91.94 76 ARG A CA 1
ATOM 590 C C . ARG A 1 76 ? -18.556 -6.899 17.907 1.00 91.94 76 ARG A C 1
ATOM 592 O O . ARG A 1 76 ? -18.184 -5.725 17.925 1.00 91.94 76 ARG A O 1
ATOM 599 N N . SER A 1 77 ? -19.388 -7.413 18.800 1.00 94.94 77 SER A N 1
ATOM 600 C CA . SER A 1 77 ? -20.007 -6.635 19.871 1.00 94.94 77 SER A CA 1
ATOM 601 C C . SER A 1 77 ? -19.601 -7.167 21.239 1.00 94.94 77 SER A C 1
ATOM 603 O O . SER A 1 77 ? -19.264 -8.342 21.369 1.00 94.94 77 SER A O 1
ATOM 605 N N . ALA A 1 78 ? -19.606 -6.278 22.226 1.00 95.62 78 ALA A N 1
ATOM 606 C CA . ALA A 1 78 ? -19.355 -6.578 23.628 1.00 95.62 78 ALA A CA 1
ATOM 607 C C . ALA A 1 78 ? -20.372 -5.861 24.509 1.00 95.62 78 ALA A C 1
ATOM 609 O O . ALA A 1 78 ? -20.836 -4.762 24.188 1.00 95.62 78 ALA A O 1
ATOM 610 N N . VAL A 1 79 ? -20.659 -6.471 25.648 1.00 96.56 79 VAL A N 1
ATOM 611 C CA . VAL A 1 79 ? -21.507 -5.942 26.702 1.00 96.56 79 VAL A CA 1
ATOM 612 C C . VAL A 1 79 ? -20.659 -5.793 27.962 1.00 96.56 79 VAL A C 1
ATOM 614 O O . VAL A 1 79 ? -20.288 -6.767 28.616 1.00 96.56 79 VAL A O 1
ATOM 617 N N . LEU A 1 80 ? -20.370 -4.542 28.321 1.00 96.31 80 LEU A N 1
ATOM 618 C CA . LEU A 1 80 ? -19.700 -4.183 29.566 1.00 96.31 80 LEU A CA 1
ATOM 619 C C . LEU A 1 80 ? -20.747 -3.792 30.607 1.00 96.31 80 LEU A C 1
ATOM 621 O O . LEU A 1 80 ? -21.510 -2.845 30.420 1.00 96.31 80 LEU A O 1
ATOM 625 N N . GLN A 1 81 ? -20.785 -4.508 31.722 1.00 96.88 81 GLN A N 1
ATOM 626 C CA . GLN A 1 81 ? -21.755 -4.288 32.789 1.00 96.88 81 GLN A CA 1
ATOM 627 C C . GLN A 1 81 ? -21.072 -3.849 34.072 1.00 96.88 81 GLN A C 1
ATOM 629 O O . GLN A 1 81 ? -20.049 -4.409 34.446 1.00 96.88 81 GLN A O 1
ATOM 634 N N . VAL A 1 82 ? -21.676 -2.897 34.779 1.00 97.19 82 VAL A N 1
ATOM 635 C CA . VAL A 1 82 ? -21.311 -2.565 36.160 1.00 97.19 82 VAL A CA 1
ATOM 636 C C . VAL A 1 82 ? -22.208 -3.370 37.080 1.00 97.19 82 VAL A C 1
ATOM 638 O O . VAL A 1 82 ? -23.437 -3.262 36.995 1.00 97.19 82 VAL A O 1
ATOM 641 N N . ARG A 1 83 ? -21.589 -4.190 37.926 1.00 95.62 83 ARG A N 1
ATOM 642 C CA . ARG A 1 83 ? -22.273 -5.151 38.791 1.00 95.62 83 ARG A CA 1
ATOM 643 C C . ARG A 1 83 ? -21.888 -4.927 40.243 1.00 95.62 83 ARG A C 1
ATOM 645 O O . ARG A 1 83 ? -20.781 -4.475 40.521 1.00 95.62 83 ARG A O 1
ATOM 652 N N . GLU A 1 84 ? -22.783 -5.263 41.157 1.00 93.50 84 GLU A N 1
ATOM 653 C CA . GLU A 1 84 ? -22.419 -5.378 42.569 1.00 93.50 84 GLU A CA 1
ATOM 654 C C . GLU A 1 84 ? -21.456 -6.550 42.775 1.00 93.50 84 GLU A C 1
ATOM 656 O O . GLU A 1 84 ? -21.645 -7.633 42.209 1.00 93.50 84 GLU A O 1
ATOM 661 N N . THR A 1 85 ? -20.426 -6.356 43.593 1.00 89.31 85 THR A N 1
ATOM 662 C CA . THR A 1 85 ? -19.488 -7.435 43.903 1.00 89.31 85 THR A CA 1
ATOM 663 C C . THR A 1 85 ? -20.189 -8.538 44.699 1.00 89.31 85 THR A C 1
ATOM 665 O O . THR A 1 85 ? -20.832 -8.287 45.713 1.00 89.31 85 THR A O 1
ATOM 668 N N . GLY A 1 86 ? -20.060 -9.787 44.243 1.00 86.62 86 GLY A N 1
ATOM 669 C CA . GLY A 1 86 ? -20.640 -10.951 44.920 1.00 86.62 86 GLY A CA 1
ATOM 670 C C . GLY A 1 86 ? -22.117 -11.221 44.609 1.00 86.62 86 GLY A C 1
ATOM 671 O O . GLY A 1 86 ? -22.654 -12.206 45.115 1.00 86.62 86 GLY A O 1
ATOM 672 N N . THR A 1 87 ? -22.770 -10.421 43.755 1.00 90.44 87 THR A N 1
ATOM 673 C CA . THR A 1 87 ? -24.164 -10.654 43.333 1.00 90.44 87 THR A CA 1
ATOM 674 C C . THR A 1 87 ? -24.312 -10.649 41.803 1.00 90.44 87 THR A C 1
ATOM 676 O O . THR A 1 87 ? -23.362 -10.417 41.056 1.00 90.44 87 THR A O 1
ATOM 679 N N . GLN A 1 88 ? -25.513 -10.968 41.308 1.00 86.12 88 GLN A N 1
ATOM 680 C CA . GLN A 1 88 ? -25.867 -10.862 39.881 1.00 86.12 88 GLN A CA 1
ATOM 681 C C . GLN A 1 88 ? -26.513 -9.505 39.542 1.00 86.12 88 GLN A C 1
ATOM 683 O O . GLN A 1 88 ? -26.962 -9.303 38.413 1.00 86.12 88 GLN A O 1
ATOM 688 N N . GLN A 1 89 ? -26.592 -8.576 40.502 1.00 93.06 89 GLN A N 1
ATOM 689 C CA . GLN A 1 89 ? -27.250 -7.288 40.313 1.00 93.06 89 GLN A CA 1
ATOM 690 C C . GLN A 1 89 ? -26.440 -6.404 39.357 1.00 93.06 89 GLN A C 1
ATOM 692 O O . GLN A 1 89 ? -25.282 -6.076 39.617 1.00 93.06 89 GLN A O 1
ATOM 697 N N . VAL A 1 90 ? -27.066 -5.990 38.252 1.00 95.94 90 VAL A N 1
ATOM 698 C CA . VAL A 1 90 ? -26.488 -5.078 37.253 1.00 95.94 90 VAL A CA 1
ATOM 699 C C . VAL A 1 90 ? -27.060 -3.675 37.461 1.00 95.94 90 VAL A C 1
ATOM 701 O O . VAL A 1 90 ? -28.277 -3.508 37.522 1.00 95.94 90 VAL A O 1
ATOM 704 N N . TYR A 1 91 ? -26.197 -2.659 37.526 1.00 96.12 91 TYR A N 1
ATOM 705 C CA . TYR A 1 91 ? -26.602 -1.252 37.668 1.00 96.12 91 TYR A CA 1
ATOM 706 C C . TYR A 1 91 ? -26.508 -0.464 36.362 1.00 96.12 91 TYR A C 1
ATOM 708 O O . TYR A 1 91 ? -27.313 0.437 36.114 1.00 96.12 91 TYR A O 1
ATOM 716 N N . LYS A 1 92 ? -25.519 -0.780 35.517 1.00 96.06 92 LYS A N 1
ATOM 717 C CA . LYS A 1 92 ? -25.294 -0.127 34.219 1.00 96.06 92 LYS A CA 1
ATOM 718 C C . LYS A 1 92 ? -24.820 -1.141 33.188 1.00 96.06 92 LYS A C 1
ATOM 720 O O . LYS A 1 92 ? -24.120 -2.087 33.528 1.00 96.06 92 LYS A O 1
ATOM 725 N N . THR A 1 93 ? -25.206 -0.925 31.934 1.00 96.44 93 THR A N 1
ATOM 726 C CA . THR A 1 93 ? -24.795 -1.735 30.782 1.00 96.44 93 THR A CA 1
ATOM 727 C C . THR A 1 93 ? -24.347 -0.808 29.659 1.00 96.44 93 THR A C 1
ATOM 729 O O . THR A 1 93 ? -25.052 0.145 29.330 1.00 96.44 93 THR A O 1
ATOM 732 N N . PHE A 1 94 ? -23.194 -1.106 29.072 1.00 95.31 94 PHE A N 1
ATOM 733 C CA . PHE A 1 94 ? -22.620 -0.422 27.925 1.00 95.31 94 PHE A CA 1
ATOM 734 C C . PHE A 1 94 ? -22.462 -1.429 26.789 1.00 95.31 94 PHE A C 1
ATOM 736 O O . PHE A 1 94 ? -21.749 -2.421 26.927 1.00 95.31 94 PHE A O 1
ATOM 743 N N . ASN A 1 95 ? -23.134 -1.166 25.670 1.00 94.88 95 ASN A N 1
ATOM 744 C CA . ASN A 1 95 ? -22.987 -1.960 24.457 1.00 94.88 95 ASN A CA 1
ATOM 745 C C . ASN A 1 95 ? -21.914 -1.321 23.583 1.00 94.88 95 ASN A C 1
ATOM 747 O O . ASN A 1 95 ? -22.010 -0.145 23.233 1.00 94.88 95 ASN A O 1
ATOM 751 N N . MET A 1 96 ? -20.911 -2.105 23.220 1.00 93.50 96 MET A N 1
ATOM 752 C CA . MET A 1 96 ? -19.778 -1.669 22.420 1.00 93.50 96 MET A CA 1
ATOM 753 C C . MET A 1 96 ? -19.747 -2.470 21.127 1.00 93.50 96 MET A C 1
ATOM 755 O O . MET A 1 96 ? -20.071 -3.656 21.111 1.00 93.50 96 MET A O 1
ATOM 759 N N . THR A 1 97 ? -19.358 -1.832 20.028 1.00 94.12 97 THR A N 1
ATOM 760 C CA . THR A 1 97 ? -19.145 -2.518 18.750 1.00 94.12 97 THR A CA 1
ATOM 761 C C . THR A 1 97 ? -17.775 -2.152 18.218 1.00 94.12 97 THR A C 1
ATOM 763 O O . THR A 1 97 ? -17.485 -0.976 18.005 1.00 94.12 97 THR A O 1
ATOM 766 N N . GLN A 1 98 ? -16.943 -3.160 17.982 1.00 92.06 98 GLN A N 1
ATOM 767 C CA . GLN A 1 98 ? -15.706 -3.001 17.239 1.00 92.06 98 GLN A CA 1
ATOM 768 C C . GLN A 1 98 ? -15.976 -3.317 15.774 1.00 92.06 98 GLN A C 1
ATOM 770 O O . GLN A 1 98 ? -16.557 -4.358 15.438 1.00 92.06 98 GLN A O 1
ATOM 775 N N . ARG A 1 99 ? -15.582 -2.396 14.894 1.00 87.12 99 ARG A N 1
ATOM 776 C CA . ARG A 1 99 ? -15.670 -2.636 13.451 1.00 87.12 99 ARG A CA 1
ATOM 777 C C . ARG A 1 99 ? -14.744 -3.782 13.084 1.00 87.12 99 ARG A C 1
ATOM 779 O O . ARG A 1 99 ? -13.667 -3.871 13.657 1.00 87.12 99 ARG A O 1
ATOM 786 N N . GLY A 1 100 ? -15.175 -4.629 12.151 1.00 82.44 100 GLY A N 1
ATOM 787 C CA . GLY A 1 100 ? -14.350 -5.699 11.594 1.00 82.44 100 GLY A CA 1
ATOM 788 C C . GLY A 1 100 ? -13.104 -5.164 10.887 1.00 82.44 100 GLY A C 1
ATOM 789 O O . GLY A 1 100 ? -12.972 -3.959 10.693 1.00 82.44 100 GLY A O 1
ATOM 790 N N . ALA A 1 101 ? -12.197 -6.058 10.501 1.00 77.4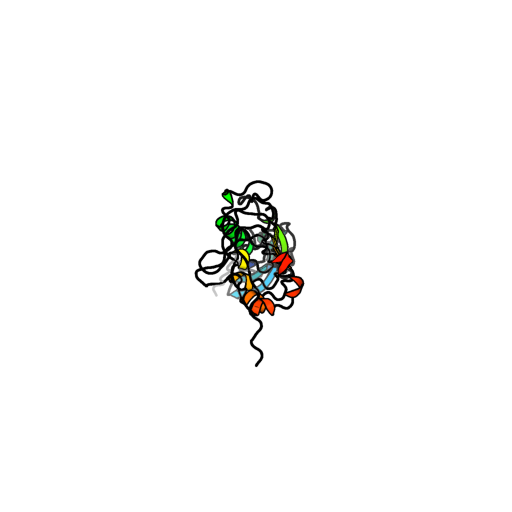4 101 ALA A N 1
ATOM 791 C CA . ALA A 1 101 ? -10.940 -5.737 9.845 1.00 77.44 101 ALA A CA 1
ATOM 792 C C . ALA A 1 101 ? -11.221 -4.872 8.617 1.00 77.44 101 ALA A C 1
ATOM 794 O O . ALA A 1 101 ? -12.105 -5.189 7.817 1.00 77.44 101 ALA A O 1
ATOM 795 N N . ARG A 1 102 ? -10.515 -3.749 8.527 1.00 82.75 102 ARG A N 1
ATOM 796 C CA . ARG A 1 102 ? -10.558 -2.817 7.405 1.00 82.75 102 ARG A CA 1
ATOM 797 C C . ARG A 1 102 ? -9.146 -2.548 6.930 1.00 82.75 102 ARG A C 1
ATOM 799 O O . ARG A 1 102 ? -8.185 -2.816 7.660 1.00 82.75 102 ARG A O 1
ATOM 806 N N . ILE A 1 103 ? -9.042 -1.987 5.731 1.00 86.25 103 ILE A N 1
ATOM 807 C CA . ILE A 1 103 ? -7.782 -1.419 5.259 1.00 86.25 103 ILE A CA 1
ATOM 808 C C . ILE A 1 103 ? -7.204 -0.435 6.289 1.00 86.25 103 ILE A C 1
ATOM 810 O O . ILE A 1 103 ? -7.932 0.394 6.844 1.00 86.25 103 ILE A O 1
ATOM 814 N N . ALA A 1 104 ? -5.900 -0.527 6.536 1.00 86.56 104 ALA A N 1
ATOM 815 C CA . ALA A 1 104 ? -5.191 0.396 7.402 1.00 86.56 104 ALA A CA 1
ATOM 816 C C . ALA A 1 104 ? -5.367 1.829 6.886 1.00 86.56 104 ALA A C 1
ATOM 818 O O . ALA A 1 104 ? -5.253 2.110 5.687 1.00 86.56 104 ALA A O 1
ATOM 819 N N . GLN A 1 105 ? -5.631 2.771 7.793 1.00 82.44 105 GLN A N 1
ATOM 820 C CA . GLN A 1 105 ? -5.924 4.155 7.406 1.00 82.44 105 GLN A CA 1
ATOM 821 C C . GLN A 1 105 ? -4.768 4.797 6.619 1.00 82.44 105 GLN A C 1
ATOM 823 O O . GLN A 1 105 ? -5.000 5.591 5.701 1.00 82.44 105 GLN A O 1
ATOM 828 N N . LYS A 1 106 ? -3.523 4.437 6.962 1.00 86.81 106 LYS A N 1
ATOM 829 C CA . LYS A 1 106 ? -2.315 4.897 6.263 1.00 86.81 106 LYS A CA 1
ATOM 830 C C . LYS A 1 106 ? -2.309 4.446 4.805 1.00 86.81 106 LYS A C 1
ATOM 832 O O . LYS A 1 106 ? -2.135 5.290 3.929 1.00 86.81 106 LYS A O 1
ATOM 837 N N . ASP A 1 107 ? -2.578 3.169 4.558 1.00 93.00 107 ASP A N 1
ATOM 838 C CA . ASP A 1 107 ? -2.635 2.592 3.218 1.00 93.00 107 ASP A CA 1
ATOM 839 C C . ASP A 1 107 ? -3.753 3.226 2.389 1.00 93.00 107 ASP A C 1
ATOM 841 O O . ASP A 1 107 ? -3.517 3.690 1.277 1.00 93.00 107 ASP A O 1
ATOM 845 N N . SER A 1 108 ? -4.952 3.358 2.962 1.00 89.31 108 SER A N 1
ATOM 846 C CA . SER A 1 108 ? -6.076 4.030 2.297 1.00 89.31 108 SER A CA 1
ATOM 847 C C . SER A 1 108 ? -5.732 5.473 1.903 1.00 89.31 108 SER A C 1
ATOM 849 O O . SER A 1 108 ? -5.946 5.892 0.764 1.00 89.31 108 SER A O 1
ATOM 851 N N . THR A 1 109 ? -5.110 6.232 2.809 1.00 89.00 109 THR A N 1
ATOM 852 C CA . THR A 1 109 ? -4.694 7.615 2.530 1.00 89.00 109 THR A CA 1
ATOM 853 C C . THR A 1 109 ? -3.611 7.676 1.449 1.00 89.00 109 THR A C 1
ATOM 855 O O . THR A 1 109 ? -3.646 8.560 0.589 1.00 89.00 109 THR A O 1
ATOM 858 N N . ALA A 1 110 ? -2.659 6.739 1.464 1.00 93.19 110 ALA A N 1
ATOM 859 C CA . ALA A 1 110 ? -1.622 6.620 0.445 1.00 93.19 110 ALA A CA 1
ATOM 860 C C . ALA A 1 110 ? -2.221 6.314 -0.935 1.00 93.19 110 ALA A C 1
ATOM 862 O O . ALA A 1 110 ? -1.886 6.997 -1.902 1.00 93.19 110 ALA A O 1
ATOM 863 N N . LEU A 1 111 ? -3.176 5.385 -1.022 1.00 94.62 111 LEU A N 1
ATOM 864 C CA . LEU A 1 111 ? -3.871 5.065 -2.268 1.00 94.62 111 LEU A CA 1
ATOM 865 C C . LEU A 1 111 ? -4.700 6.245 -2.796 1.00 94.62 111 LEU A C 1
ATOM 867 O O . LEU A 1 111 ? -4.670 6.519 -3.990 1.00 94.62 111 LEU A O 1
ATOM 871 N N . VAL A 1 112 ? -5.384 7.009 -1.934 1.00 92.19 112 VAL A N 1
ATOM 872 C CA . VAL A 1 112 ? -6.104 8.227 -2.361 1.00 92.19 112 VAL A CA 1
ATOM 873 C C . VAL A 1 112 ? -5.137 9.275 -2.922 1.00 92.19 112 VAL A C 1
ATOM 875 O O . VAL A 1 112 ? -5.444 9.941 -3.912 1.00 92.19 112 VAL A O 1
ATOM 878 N N . ARG A 1 113 ? -3.954 9.436 -2.314 1.00 92.00 113 ARG A N 1
ATOM 879 C CA . ARG A 1 113 ? -2.905 10.324 -2.844 1.00 92.00 113 ARG A CA 1
ATOM 880 C C . ARG A 1 113 ? -2.358 9.814 -4.173 1.00 92.00 113 ARG A C 1
ATOM 882 O O . ARG A 1 113 ? -2.217 10.609 -5.095 1.00 92.00 113 ARG A O 1
ATOM 889 N N . PHE A 1 114 ? -2.105 8.512 -4.284 1.00 94.19 114 PHE A N 1
ATOM 890 C CA . PHE A 1 114 ? -1.687 7.876 -5.531 1.00 94.19 114 PHE A CA 1
ATOM 891 C C . PHE A 1 114 ? -2.718 8.107 -6.640 1.00 94.19 114 PHE A C 1
ATOM 893 O O . PHE A 1 114 ? -2.368 8.625 -7.694 1.00 94.19 114 PHE A O 1
ATOM 900 N N . HIS A 1 115 ? -4.001 7.857 -6.370 1.00 93.44 115 HIS A N 1
ATOM 901 C CA . HIS A 1 115 ? -5.095 8.126 -7.302 1.00 93.44 115 HIS A CA 1
ATOM 902 C C . HIS A 1 115 ? -5.089 9.585 -7.778 1.00 93.44 115 HIS A C 1
ATOM 904 O O . HIS A 1 115 ? -5.207 9.850 -8.969 1.00 93.44 115 HIS A O 1
ATOM 910 N N . LYS A 1 116 ? -4.881 10.553 -6.877 1.00 91.38 116 LYS A N 1
ATOM 911 C CA . LYS A 1 116 ? -4.763 11.972 -7.256 1.00 91.38 116 LYS A CA 1
ATOM 912 C C . LYS A 1 116 ? -3.539 12.253 -8.139 1.00 91.38 116 LYS A C 1
ATOM 914 O O . LYS A 1 116 ? -3.689 12.920 -9.161 1.00 91.38 116 LYS A O 1
ATOM 919 N N . ASN A 1 117 ? -2.358 11.736 -7.787 1.00 91.19 117 ASN A N 1
ATOM 920 C CA . ASN A 1 117 ? -1.126 11.900 -8.581 1.00 91.19 117 ASN A CA 1
ATOM 921 C C . ASN A 1 117 ? -1.266 11.307 -9.991 1.00 91.19 117 ASN A C 1
ATOM 923 O O . ASN A 1 117 ? -0.775 11.863 -10.976 1.00 91.19 117 ASN A O 1
ATOM 927 N N . MET A 1 118 ? -2.003 10.207 -10.082 1.00 92.38 118 MET A N 1
ATOM 928 C CA . MET A 1 118 ? -2.268 9.472 -11.309 1.00 92.38 118 MET A CA 1
ATOM 929 C C . MET A 1 118 ? -3.530 9.959 -12.033 1.00 92.38 118 MET A C 1
ATOM 931 O O . MET A 1 118 ? -4.104 9.236 -12.842 1.00 92.38 118 MET A O 1
ATOM 935 N N . ARG A 1 119 ? -4.010 11.175 -11.729 1.00 92.44 119 ARG A N 1
ATOM 936 C CA . ARG A 1 119 ? -5.203 11.768 -12.362 1.00 92.44 119 ARG A CA 1
ATOM 937 C C . ARG A 1 119 ? -6.377 10.783 -12.427 1.00 92.44 119 ARG A C 1
ATOM 939 O O . ARG A 1 119 ? -7.022 10.649 -13.461 1.00 92.44 119 ARG A O 1
ATOM 946 N N . GLY A 1 120 ? -6.629 10.079 -11.329 1.00 91.06 120 GLY A N 1
ATOM 947 C CA . GLY A 1 120 ? -7.535 8.934 -11.274 1.00 91.06 120 GLY A CA 1
ATOM 948 C C . GLY A 1 120 ? -8.972 9.221 -11.706 1.00 91.06 120 GLY A C 1
ATOM 949 O O . GLY A 1 120 ? -9.646 8.344 -12.233 1.00 91.06 120 GLY A O 1
ATOM 950 N N . ASP A 1 121 ? -9.410 10.478 -11.626 1.00 89.62 121 ASP A N 1
ATOM 951 C CA . ASP A 1 121 ? -10.707 10.925 -12.154 1.00 89.62 121 ASP A CA 1
ATOM 952 C C . ASP A 1 121 ? -10.831 10.723 -13.688 1.00 89.62 121 ASP A C 1
ATOM 954 O O . ASP A 1 121 ? -11.932 10.604 -14.244 1.00 89.62 121 ASP A O 1
ATOM 958 N N . ASN A 1 122 ? -9.693 10.645 -14.387 1.00 87.81 122 ASN A N 1
ATOM 959 C CA . ASN A 1 122 ? -9.606 10.347 -15.815 1.00 87.81 122 ASN A CA 1
ATOM 960 C C . ASN A 1 122 ? -9.494 8.854 -16.117 1.00 87.81 122 ASN A C 1
ATOM 962 O O . ASN A 1 122 ? -9.622 8.489 -17.286 1.00 87.81 122 ASN A O 1
ATOM 966 N N . TRP A 1 123 ? -9.269 7.995 -15.118 1.00 88.00 123 TRP A N 1
ATOM 967 C CA . TRP A 1 123 ? -9.192 6.559 -15.357 1.00 88.00 123 TRP A CA 1
ATOM 968 C C . TRP A 1 123 ? -10.501 6.067 -15.981 1.00 88.00 123 TRP A C 1
ATOM 970 O O . TRP A 1 123 ? -11.601 6.580 -15.726 1.00 88.00 123 TRP A O 1
ATOM 980 N N . ARG A 1 124 ? -10.372 5.091 -16.872 1.00 75.12 124 ARG A N 1
ATOM 981 C CA . ARG A 1 124 ? -11.482 4.438 -17.567 1.00 75.12 124 ARG A CA 1
ATOM 982 C C . ARG A 1 124 ? -11.326 2.928 -17.392 1.00 75.12 124 ARG A C 1
ATOM 984 O O . ARG A 1 124 ? -10.280 2.447 -16.969 1.00 75.12 124 ARG A O 1
ATOM 991 N N . ASP A 1 125 ? -12.371 2.185 -17.735 1.00 73.31 125 ASP A N 1
ATOM 992 C CA . ASP A 1 125 ? -12.331 0.723 -17.835 1.00 73.31 125 ASP A CA 1
ATOM 993 C C . ASP A 1 125 ? -12.102 -0.013 -16.487 1.00 73.31 125 ASP A C 1
ATOM 995 O O . ASP A 1 125 ? -12.679 0.359 -15.464 1.00 73.31 125 ASP A O 1
ATOM 999 N N . THR A 1 126 ? -11.342 -1.118 -16.486 1.00 74.88 126 THR A N 1
ATOM 1000 C CA . THR A 1 126 ? -11.328 -2.158 -15.431 1.00 74.88 126 THR A CA 1
ATOM 1001 C C . THR A 1 126 ? -10.735 -1.735 -14.089 1.00 74.88 126 THR A C 1
ATOM 1003 O O . THR A 1 126 ? -10.848 -2.487 -13.125 1.00 74.88 126 THR A O 1
ATOM 1006 N N . HIS A 1 127 ? -10.112 -0.559 -14.010 1.00 82.94 127 HIS A N 1
ATOM 1007 C CA . HIS A 1 127 ? -9.422 -0.071 -12.813 1.00 82.94 127 HIS A CA 1
ATOM 1008 C C . HIS A 1 127 ? -10.068 1.179 -12.205 1.00 82.94 127 HIS A C 1
ATOM 1010 O O . HIS A 1 127 ? -9.436 1.876 -11.420 1.00 82.94 127 HIS A O 1
ATOM 1016 N N . LEU A 1 128 ? -11.330 1.475 -12.536 1.00 85.56 128 LEU A N 1
ATOM 1017 C CA . LEU A 1 128 ? -12.036 2.628 -11.977 1.00 85.56 128 LEU A CA 1
ATOM 1018 C C . LEU A 1 128 ? -12.257 2.470 -10.463 1.00 85.56 128 LEU A C 1
ATOM 1020 O O . LEU A 1 128 ? -13.051 1.640 -10.015 1.00 85.56 128 LEU A O 1
ATOM 1024 N N . TRP A 1 129 ? -11.579 3.297 -9.671 1.00 90.94 129 TRP A N 1
ATOM 1025 C CA . TRP A 1 129 ? -11.741 3.318 -8.220 1.00 90.94 129 TRP A CA 1
ATOM 1026 C C . TRP A 1 129 ? -12.898 4.231 -7.823 1.00 90.94 129 TRP A C 1
ATOM 1028 O O . TRP A 1 129 ? -12.913 5.423 -8.120 1.00 90.94 129 TRP A O 1
ATOM 1038 N N . ASN A 1 130 ? -13.870 3.682 -7.097 1.00 87.69 130 ASN A N 1
ATOM 1039 C CA . ASN A 1 130 ? -14.915 4.483 -6.478 1.00 87.69 130 ASN A CA 1
ATOM 1040 C C . ASN A 1 130 ? -14.482 4.862 -5.060 1.00 87.69 130 ASN A C 1
ATOM 1042 O O . ASN A 1 130 ? -14.582 4.051 -4.139 1.00 87.69 130 ASN A O 1
ATOM 1046 N N . LEU A 1 131 ? -14.036 6.105 -4.878 1.00 87.62 131 LEU A N 1
ATOM 1047 C CA . LEU A 1 131 ? -13.559 6.607 -3.584 1.00 87.62 131 LEU A CA 1
ATOM 1048 C C . LEU A 1 131 ? -14.661 6.702 -2.507 1.00 87.62 131 LEU A C 1
ATOM 1050 O O . LEU A 1 131 ? -14.350 6.945 -1.343 1.00 87.62 131 LEU A O 1
ATOM 1054 N N . LEU A 1 132 ? -15.936 6.510 -2.872 1.00 84.00 132 LEU A N 1
ATOM 1055 C CA . LEU A 1 132 ? -17.050 6.385 -1.922 1.00 84.00 132 LEU A CA 1
ATOM 1056 C C . LEU A 1 132 ? -17.216 4.954 -1.389 1.00 84.00 132 LEU A C 1
ATOM 1058 O O . LEU A 1 132 ? -17.952 4.744 -0.425 1.00 84.00 132 LEU A O 1
ATOM 1062 N N . LEU A 1 133 ? -16.563 3.971 -2.014 1.00 83.19 133 LEU A N 1
ATOM 1063 C CA . LEU A 1 133 ? -16.556 2.578 -1.582 1.00 83.19 133 LEU A CA 1
ATOM 1064 C C . LEU A 1 133 ? -15.256 2.248 -0.832 1.00 83.19 133 LEU A C 1
ATOM 1066 O O . LEU A 1 133 ? -14.232 2.898 -1.056 1.00 83.19 133 LEU A O 1
ATOM 1070 N N . PRO A 1 134 ? -15.266 1.231 0.051 1.00 78.94 134 PRO A N 1
ATOM 1071 C CA . PRO A 1 134 ? -14.058 0.777 0.731 1.00 78.94 134 PRO A CA 1
ATOM 1072 C C . PRO A 1 134 ? -12.970 0.368 -0.266 1.00 78.94 134 PRO A C 1
ATOM 1074 O O . PRO A 1 134 ? -13.270 -0.287 -1.265 1.00 78.94 134 PRO A O 1
ATOM 1077 N N . ALA A 1 135 ? -11.706 0.671 0.044 1.00 85.12 135 ALA A N 1
ATOM 1078 C CA . ALA A 1 135 ? -10.579 0.335 -0.830 1.00 85.12 135 ALA A CA 1
ATOM 1079 C C . ALA A 1 135 ? -10.417 -1.173 -1.082 1.00 85.12 135 ALA A C 1
ATOM 1081 O O . ALA A 1 135 ? -9.896 -1.571 -2.112 1.00 85.12 135 ALA A O 1
ATOM 1082 N N . GLU A 1 136 ? -10.959 -2.019 -0.205 1.00 82.75 136 GLU A N 1
ATOM 1083 C CA . GLU A 1 136 ? -11.096 -3.472 -0.411 1.00 82.75 136 GLU A CA 1
ATOM 1084 C C . GLU A 1 136 ? -11.843 -3.847 -1.702 1.00 82.75 136 GLU A C 1
ATOM 1086 O O . GLU A 1 136 ? -11.697 -4.957 -2.200 1.00 82.75 136 GLU A O 1
ATOM 1091 N N . THR A 1 137 ? -12.654 -2.935 -2.241 1.00 85.88 137 THR A N 1
ATOM 1092 C CA . THR A 1 137 ? -13.421 -3.142 -3.477 1.00 85.88 137 THR A CA 1
ATOM 1093 C C . THR A 1 137 ? -12.723 -2.594 -4.719 1.00 85.88 137 THR A C 1
ATOM 1095 O O . THR A 1 137 ? -13.235 -2.757 -5.826 1.00 85.88 137 THR A O 1
ATOM 1098 N N . TRP A 1 138 ? -11.590 -1.905 -4.558 1.00 91.38 138 TRP A N 1
ATOM 1099 C CA . TRP A 1 138 ? -10.911 -1.245 -5.665 1.00 91.38 138 TRP A CA 1
ATOM 1100 C C . TRP A 1 138 ? -10.165 -2.276 -6.521 1.00 91.38 138 TRP A C 1
ATOM 1102 O O . TRP A 1 138 ? -9.334 -3.022 -5.995 1.00 91.38 138 TRP A O 1
ATOM 1112 N N . PRO A 1 139 ? -10.443 -2.340 -7.837 1.00 92.12 139 PRO A N 1
ATOM 1113 C CA . PRO A 1 139 ? -9.785 -3.298 -8.714 1.00 92.12 139 PRO A CA 1
ATOM 1114 C C . PRO A 1 139 ? -8.263 -3.131 -8.718 1.00 92.12 139 PRO A C 1
ATOM 1116 O O . PRO A 1 139 ? -7.751 -2.009 -8.657 1.00 92.12 139 PRO A O 1
ATOM 1119 N N . GLY A 1 140 ? -7.558 -4.258 -8.830 1.00 94.06 140 GLY A N 1
ATOM 1120 C CA . GLY A 1 140 ? -6.096 -4.305 -8.871 1.00 94.06 140 GLY A CA 1
ATOM 1121 C C . GLY A 1 140 ? -5.408 -4.251 -7.507 1.00 94.06 140 GLY A C 1
ATOM 1122 O O . GLY A 1 140 ? -4.183 -4.267 -7.454 1.00 94.06 140 GLY A O 1
ATOM 1123 N N . LEU A 1 141 ? -6.157 -4.204 -6.400 1.00 95.62 141 LEU A N 1
ATOM 1124 C CA . LEU A 1 141 ? -5.586 -4.323 -5.060 1.00 95.62 141 LEU A CA 1
ATOM 1125 C C . LEU A 1 141 ? -5.672 -5.759 -4.548 1.00 95.62 141 LEU A C 1
ATOM 1127 O O . LEU A 1 141 ? -6.748 -6.351 -4.502 1.00 95.62 141 LEU A O 1
ATOM 1131 N N . THR A 1 142 ? -4.542 -6.284 -4.079 1.00 95.81 142 THR A N 1
ATOM 1132 C CA . THR A 1 142 ? -4.521 -7.454 -3.193 1.00 95.81 142 THR A CA 1
ATOM 1133 C C . THR A 1 142 ? -4.162 -6.989 -1.793 1.00 95.81 142 THR A C 1
ATOM 1135 O O . THR A 1 142 ? -3.148 -6.311 -1.604 1.00 95.81 142 THR A O 1
ATOM 1138 N N . LEU A 1 143 ? -4.987 -7.360 -0.814 1.00 93.06 143 LEU A N 1
ATOM 1139 C CA . LEU A 1 143 ? -4.786 -7.012 0.587 1.00 93.06 143 LEU A CA 1
ATOM 1140 C C . LEU A 1 143 ? -4.309 -8.214 1.402 1.00 93.06 143 LEU A C 1
ATOM 1142 O O . LEU A 1 143 ? -4.653 -9.357 1.106 1.00 93.06 143 LEU A O 1
ATOM 1146 N N . GLU A 1 144 ? -3.573 -7.936 2.469 1.00 90.62 144 GLU A N 1
ATOM 1147 C CA . GLU A 1 144 ? -3.094 -8.925 3.427 1.00 90.62 144 GLU A CA 1
ATOM 1148 C C . GLU A 1 144 ? -3.363 -8.475 4.855 1.00 90.62 144 GLU A C 1
ATOM 1150 O O . GLU A 1 144 ? -3.152 -7.317 5.209 1.00 90.62 144 GLU A O 1
ATOM 1155 N N . ALA A 1 145 ? -3.830 -9.402 5.689 1.00 85.75 145 ALA A N 1
ATOM 1156 C CA . ALA A 1 145 ? -4.029 -9.133 7.101 1.00 85.75 145 ALA A CA 1
ATOM 1157 C C . ALA A 1 145 ? -2.684 -9.152 7.837 1.00 85.75 145 ALA A C 1
ATOM 1159 O O . ALA A 1 145 ? -2.000 -10.175 7.885 1.00 85.75 145 ALA A O 1
ATOM 1160 N N . ALA A 1 146 ? -2.330 -8.040 8.478 1.00 83.00 146 ALA A N 1
ATOM 1161 C CA . ALA A 1 146 ? -1.184 -7.989 9.369 1.00 83.00 146 ALA A CA 1
ATOM 1162 C C . ALA A 1 146 ? -1.385 -8.947 10.548 1.00 83.00 146 ALA A C 1
ATOM 1164 O O . ALA A 1 146 ? -2.347 -8.837 11.307 1.00 83.00 146 ALA A O 1
ATOM 1165 N N . VAL A 1 147 ? -0.416 -9.835 10.773 1.00 77.00 147 VAL A N 1
ATOM 1166 C CA . VAL A 1 147 ? -0.466 -10.830 11.860 1.00 77.00 147 VAL A CA 1
ATOM 1167 C C . VAL A 1 147 ? -0.626 -10.173 13.237 1.00 77.00 147 VAL A C 1
ATOM 1169 O O . VAL A 1 147 ? -1.289 -10.714 14.116 1.00 77.00 147 VAL A O 1
ATOM 1172 N N . ARG A 1 148 ? -0.040 -8.983 13.429 1.00 73.06 148 ARG A N 1
ATOM 1173 C CA . ARG A 1 148 ? -0.038 -8.282 14.722 1.00 73.06 148 ARG A CA 1
ATOM 1174 C C . ARG A 1 148 ? -1.407 -7.743 15.131 1.00 73.06 148 ARG A C 1
ATOM 1176 O O . ARG A 1 148 ? -1.693 -7.702 16.323 1.00 73.06 148 ARG A O 1
ATOM 1183 N N . ASN A 1 149 ? -2.215 -7.278 14.178 1.00 72.00 149 ASN A N 1
ATOM 1184 C CA . ASN A 1 149 ? -3.443 -6.544 14.488 1.00 72.00 149 ASN A CA 1
ATOM 1185 C C . ASN A 1 149 ? -4.617 -6.781 13.523 1.00 72.00 149 ASN A C 1
ATOM 1187 O O . ASN A 1 149 ? -5.613 -6.071 13.595 1.00 72.00 149 ASN A O 1
ATOM 1191 N N . GLY A 1 150 ? -4.532 -7.744 12.609 1.00 75.12 150 GLY A N 1
ATOM 1192 C CA . GLY A 1 150 ? -5.606 -8.048 11.662 1.00 75.12 150 GLY A CA 1
ATOM 1193 C C . GLY A 1 150 ? -5.954 -6.913 10.690 1.00 75.12 150 GLY A C 1
ATOM 1194 O O . GLY A 1 150 ? -6.901 -7.060 9.921 1.00 75.12 150 GLY A O 1
ATOM 1195 N N . ALA A 1 151 ? -5.223 -5.791 10.704 1.00 83.19 151 ALA A N 1
ATOM 1196 C CA . ALA A 1 151 ? -5.418 -4.695 9.764 1.00 83.19 151 ALA A CA 1
ATOM 1197 C C . ALA A 1 151 ? -5.094 -5.177 8.352 1.00 83.19 151 ALA A C 1
ATOM 1199 O O . ALA A 1 151 ? -4.093 -5.866 8.154 1.00 83.19 151 ALA A O 1
ATOM 1200 N N . LEU A 1 152 ? -5.922 -4.817 7.375 1.00 87.38 152 LEU A N 1
ATOM 1201 C CA . LEU A 1 152 ? -5.637 -5.148 5.986 1.00 87.38 152 LEU A CA 1
ATOM 1202 C C . LEU A 1 152 ? -4.654 -4.114 5.422 1.00 87.38 152 LEU A C 1
ATOM 1204 O O . LEU A 1 152 ? -4.922 -2.917 5.459 1.00 87.38 152 LEU A O 1
ATOM 1208 N N . HIS A 1 153 ? -3.527 -4.564 4.894 1.00 92.62 153 HIS A N 1
ATOM 1209 C CA . HIS A 1 153 ? -2.546 -3.726 4.212 1.00 92.62 153 HIS A CA 1
ATOM 1210 C C . HIS A 1 153 ? -2.470 -4.079 2.733 1.00 92.62 153 HIS A C 1
ATOM 1212 O O . HIS A 1 153 ? -2.808 -5.192 2.334 1.00 92.62 153 HIS A O 1
ATOM 1218 N N . VAL A 1 154 ? -2.032 -3.132 1.909 1.00 96.31 154 VAL A N 1
ATOM 1219 C CA . VAL A 1 154 ? -1.857 -3.348 0.471 1.00 96.31 154 VAL A CA 1
ATOM 1220 C C . VAL A 1 154 ? -0.596 -4.167 0.239 1.00 96.31 154 VAL A C 1
ATOM 1222 O O . VAL A 1 154 ? 0.508 -3.697 0.502 1.00 96.31 154 VAL A O 1
ATOM 1225 N N . LYS A 1 155 ? -0.781 -5.378 -0.288 1.00 97.12 155 LYS A N 1
ATOM 1226 C CA . LYS A 1 155 ? 0.295 -6.297 -0.671 1.00 97.12 155 LYS A CA 1
ATOM 1227 C C . LYS A 1 155 ? 0.645 -6.163 -2.149 1.00 97.12 155 LYS A C 1
ATOM 1229 O O . LYS A 1 155 ? 1.813 -6.185 -2.515 1.00 97.12 155 LYS A O 1
ATOM 1234 N N . LYS A 1 156 ? -0.357 -5.984 -3.017 1.00 98.44 156 LYS A N 1
ATOM 1235 C CA . LYS A 1 156 ? -0.146 -5.832 -4.467 1.00 98.44 156 LYS A CA 1
ATOM 1236 C C . LYS A 1 156 ? -0.983 -4.701 -5.038 1.00 98.44 156 LYS A C 1
ATOM 1238 O O . LYS A 1 156 ? -2.155 -4.565 -4.682 1.00 98.44 156 LYS A O 1
ATOM 1243 N N . LEU A 1 157 ? -0.372 -3.939 -5.939 1.00 97.75 157 LEU A N 1
ATOM 1244 C CA . LEU A 1 157 ? -1.001 -2.925 -6.775 1.00 97.75 157 LEU A CA 1
ATOM 1245 C C . LEU A 1 157 ? -0.783 -3.298 -8.245 1.00 97.75 157 LEU A C 1
ATOM 1247 O O . LEU A 1 157 ? 0.288 -3.069 -8.803 1.00 97.75 157 LEU A O 1
ATOM 1251 N N . GLU A 1 158 ? -1.804 -3.871 -8.868 1.00 97.38 158 GLU A N 1
ATOM 1252 C CA . GLU A 1 158 ? -1.767 -4.409 -10.226 1.00 97.38 158 GLU A CA 1
ATOM 1253 C C . GLU A 1 158 ? -2.806 -3.700 -11.093 1.00 97.38 158 GLU A C 1
ATOM 1255 O O . GLU A 1 158 ? -3.969 -4.082 -11.146 1.00 97.38 158 GLU A O 1
ATOM 1260 N N . LEU A 1 159 ? -2.374 -2.640 -11.772 1.00 95.69 159 LEU A N 1
ATOM 1261 C CA . LEU A 1 159 ? -3.219 -1.768 -12.588 1.00 95.69 159 LEU A CA 1
ATOM 1262 C C . LEU A 1 159 ? -2.766 -1.747 -14.059 1.00 95.69 159 LEU A C 1
ATOM 1264 O O . LEU A 1 159 ? -2.863 -0.729 -14.751 1.00 95.69 159 LEU A O 1
ATOM 1268 N N . SER A 1 160 ? -2.207 -2.861 -14.539 1.00 95.38 160 SER A N 1
ATOM 1269 C CA . SER A 1 160 ? -1.708 -2.971 -15.913 1.00 95.38 160 SER A CA 1
ATOM 1270 C C . SER A 1 160 ? -2.823 -2.801 -16.948 1.00 95.38 160 SER A C 1
ATOM 1272 O O . SER A 1 160 ? -3.956 -3.214 -16.703 1.00 95.38 160 SER A O 1
ATOM 1274 N N . ASN A 1 161 ? -2.511 -2.236 -18.118 1.00 93.25 161 ASN A N 1
ATOM 1275 C CA . ASN A 1 161 ? -3.483 -2.024 -19.205 1.00 93.25 161 ASN A CA 1
ATOM 1276 C C . ASN A 1 161 ? -4.746 -1.241 -18.774 1.00 93.25 161 ASN A C 1
ATOM 1278 O O . ASN A 1 161 ? -5.823 -1.416 -19.343 1.00 93.25 161 ASN A O 1
ATOM 1282 N N . GLY A 1 162 ? -4.633 -0.379 -17.762 1.00 89.44 162 GLY A N 1
ATOM 1283 C CA . GLY A 1 162 ? -5.737 0.410 -17.208 1.00 89.44 162 GLY A CA 1
ATOM 1284 C C . GLY A 1 162 ? -5.970 1.759 -17.886 1.00 89.44 162 GLY A C 1
ATOM 1285 O O . GLY A 1 162 ? -6.813 2.520 -17.420 1.00 89.44 162 GLY A O 1
ATOM 1286 N N . ARG A 1 163 ? -5.207 2.085 -18.942 1.00 89.94 163 ARG A N 1
ATOM 1287 C CA . ARG A 1 163 ? -5.160 3.425 -19.561 1.00 89.94 163 ARG A CA 1
ATOM 1288 C C . ARG A 1 163 ? -4.939 4.525 -18.517 1.00 89.94 163 ARG A C 1
ATOM 1290 O O . ARG A 1 163 ? -5.537 5.595 -18.590 1.00 89.94 163 ARG A O 1
ATOM 1297 N N . LEU A 1 164 ? -4.098 4.233 -17.527 1.00 92.31 164 LEU A N 1
ATOM 1298 C CA . LEU A 1 164 ? -3.797 5.173 -16.457 1.00 92.31 164 LEU A CA 1
ATOM 1299 C C . LEU A 1 164 ? -3.012 6.365 -17.009 1.00 92.31 164 LEU A C 1
ATOM 1301 O O . LEU A 1 164 ? -2.202 6.231 -17.932 1.00 92.31 164 LEU A O 1
ATOM 1305 N N . GLU A 1 165 ? -3.222 7.517 -16.387 1.00 92.31 165 GLU A N 1
ATOM 1306 C CA . GLU A 1 165 ? -2.511 8.756 -16.681 1.00 92.31 165 GLU A CA 1
ATOM 1307 C C . GLU A 1 165 ? -1.812 9.288 -15.427 1.00 92.31 165 GLU A C 1
ATOM 1309 O O . GLU A 1 165 ? -1.953 8.742 -14.340 1.00 92.31 165 GLU A O 1
ATOM 1314 N N . GLY A 1 166 ? -1.046 10.366 -15.568 1.00 93.44 166 GLY A N 1
ATOM 1315 C CA . GLY A 1 166 ? -0.405 11.052 -14.448 1.00 93.44 166 GLY A CA 1
ATOM 1316 C C . GLY A 1 166 ? 1.043 10.628 -14.240 1.00 93.44 166 GLY A C 1
ATOM 1317 O O . GLY A 1 166 ? 1.710 10.207 -15.186 1.00 93.44 166 GLY A O 1
ATOM 1318 N N . SER A 1 167 ? 1.561 10.841 -13.031 1.00 92.31 167 SER A N 1
ATOM 1319 C CA . SER A 1 167 ? 2.991 10.703 -12.749 1.00 92.31 167 SER A CA 1
ATOM 1320 C C . SER A 1 167 ? 3.246 9.793 -11.562 1.00 92.31 167 SER A C 1
ATOM 1322 O O . SER A 1 167 ? 2.653 9.972 -10.498 1.00 92.31 167 SER A O 1
ATOM 1324 N N . VAL A 1 168 ? 4.200 8.884 -11.740 1.00 90.38 168 VAL A N 1
ATOM 1325 C CA . VAL A 1 168 ? 4.878 8.228 -10.624 1.00 90.38 168 VAL A CA 1
ATOM 1326 C C . VAL A 1 168 ? 5.938 9.199 -10.083 1.00 90.38 168 VAL A C 1
ATOM 1328 O O . VAL A 1 168 ? 6.673 9.816 -10.859 1.00 90.38 168 VAL A O 1
ATOM 1331 N N . GLY A 1 169 ? 5.978 9.385 -8.760 1.00 78.00 169 GLY A N 1
ATOM 1332 C CA . GLY A 1 169 ? 6.763 10.439 -8.103 1.00 78.00 169 GLY A CA 1
ATOM 1333 C C . GLY A 1 169 ? 6.049 11.800 -8.032 1.00 78.00 169 GLY A C 1
ATOM 1334 O O . GLY A 1 169 ? 5.188 12.116 -8.849 1.00 78.00 169 GLY A O 1
ATOM 1335 N N . ASP A 1 170 ? 6.392 12.615 -7.026 1.00 69.44 170 ASP A N 1
ATOM 1336 C CA . ASP A 1 170 ? 5.701 13.881 -6.706 1.00 69.44 170 ASP A CA 1
ATOM 1337 C C . ASP A 1 170 ? 6.539 15.157 -6.924 1.00 69.44 170 ASP A C 1
ATOM 1339 O O . ASP A 1 170 ? 6.137 16.248 -6.527 1.00 69.44 170 ASP A O 1
ATOM 1343 N N . GLY A 1 171 ? 7.716 15.044 -7.541 1.00 58.47 171 GLY A N 1
ATOM 1344 C CA . GLY A 1 171 ? 8.608 16.186 -7.792 1.00 58.47 171 GLY A CA 1
ATOM 1345 C C . GLY A 1 171 ? 9.482 16.619 -6.626 1.00 58.47 171 GLY A C 1
ATOM 1346 O O . GLY A 1 171 ? 10.395 17.405 -6.860 1.00 58.47 171 GLY A O 1
ATOM 1347 N N . THR A 1 172 ? 9.246 16.124 -5.404 1.00 59.25 172 THR A N 1
ATOM 1348 C CA . THR A 1 172 ? 9.892 16.695 -4.208 1.00 59.25 172 THR A CA 1
ATOM 1349 C C . THR A 1 172 ? 10.450 15.700 -3.203 1.00 59.25 172 THR A C 1
ATOM 1351 O O . THR A 1 172 ? 11.160 16.158 -2.321 1.00 59.25 172 THR A O 1
ATOM 1354 N N . GLU A 1 173 ? 10.174 14.393 -3.337 1.00 55.38 173 GLU A N 1
ATOM 1355 C CA . GLU A 1 173 ? 11.071 13.260 -2.993 1.00 55.38 173 GLU A CA 1
ATOM 1356 C C . GLU A 1 173 ? 10.308 11.950 -2.721 1.00 55.38 173 GLU A C 1
ATOM 1358 O O . GLU A 1 173 ? 10.953 10.902 -2.619 1.00 55.38 173 GLU A O 1
ATOM 1363 N N . LYS A 1 174 ? 8.965 11.949 -2.605 1.00 79.19 174 LYS A N 1
ATOM 1364 C CA . LYS A 1 174 ? 8.243 10.752 -2.137 1.00 79.19 174 LYS A CA 1
ATOM 1365 C C . LYS A 1 174 ? 6.973 10.439 -2.906 1.00 79.19 174 LYS A C 1
ATOM 1367 O O . LYS A 1 174 ? 5.929 11.061 -2.740 1.00 79.19 174 LYS A O 1
ATOM 1372 N N . ASP A 1 175 ? 7.038 9.360 -3.668 1.00 92.50 175 ASP A N 1
ATOM 1373 C CA . ASP A 1 175 ? 5.838 8.732 -4.193 1.00 92.50 175 ASP A CA 1
ATOM 1374 C C . ASP A 1 175 ? 4.986 8.153 -3.044 1.00 92.50 175 ASP A C 1
ATOM 1376 O O . ASP A 1 175 ? 5.541 7.510 -2.148 1.00 92.50 175 ASP A O 1
ATOM 1380 N N . PRO A 1 176 ? 3.655 8.371 -3.026 1.00 93.50 176 PRO A N 1
ATOM 1381 C CA . PRO A 1 176 ? 2.799 7.935 -1.926 1.00 93.50 176 PRO A CA 1
ATOM 1382 C C . PRO A 1 176 ? 2.790 6.417 -1.722 1.00 93.50 176 PRO A C 1
ATOM 1384 O O . PRO A 1 176 ? 2.503 5.982 -0.606 1.00 93.50 176 PRO A O 1
ATOM 1387 N N . LEU A 1 177 ? 3.137 5.616 -2.737 1.00 95.38 177 LEU A N 1
ATOM 1388 C CA . LEU A 1 177 ? 3.231 4.166 -2.583 1.00 95.38 177 LEU A CA 1
ATOM 1389 C C . LEU A 1 177 ? 4.332 3.759 -1.602 1.00 95.38 177 LEU A C 1
ATOM 1391 O O . LEU A 1 177 ? 4.204 2.707 -0.990 1.00 95.38 177 LEU A O 1
ATOM 1395 N N . SER A 1 178 ? 5.342 4.602 -1.343 1.00 94.31 178 SER A N 1
ATOM 1396 C CA . SER A 1 178 ? 6.382 4.308 -0.343 1.00 94.31 178 SER A CA 1
ATOM 1397 C C . SER A 1 178 ? 5.860 4.245 1.101 1.00 94.31 178 SER A C 1
ATOM 1399 O O . SER A 1 178 ? 6.621 3.948 2.016 1.00 94.31 178 SER A O 1
ATOM 1401 N N . LEU A 1 179 ? 4.587 4.581 1.338 1.00 93.75 179 LEU A N 1
ATOM 1402 C CA . LEU A 1 179 ? 3.929 4.439 2.640 1.00 93.75 179 LEU A CA 1
ATOM 1403 C C . LEU A 1 179 ? 3.277 3.059 2.833 1.00 93.75 179 LEU A C 1
ATOM 1405 O O . LEU A 1 179 ? 2.836 2.755 3.942 1.00 93.75 179 LEU A O 1
ATOM 1409 N N . LEU A 1 180 ? 3.200 2.240 1.780 1.00 95.56 180 LEU A N 1
ATOM 1410 C CA . LEU A 1 180 ? 2.573 0.919 1.790 1.00 95.56 180 LEU A CA 1
ATOM 1411 C C . LEU A 1 180 ? 3.585 -0.140 2.244 1.00 95.56 180 LEU A C 1
ATOM 1413 O O . LEU A 1 180 ? 4.213 -0.814 1.438 1.00 95.56 180 LEU A O 1
ATOM 1417 N N . ALA A 1 181 ? 3.759 -0.281 3.558 1.00 93.69 181 ALA A N 1
ATOM 1418 C CA . ALA A 1 181 ? 4.837 -1.089 4.141 1.00 93.69 181 ALA A CA 1
ATOM 1419 C C . ALA A 1 181 ? 4.793 -2.597 3.804 1.00 93.69 181 ALA A C 1
ATOM 1421 O O . ALA A 1 181 ? 5.797 -3.283 3.970 1.00 93.69 181 ALA A O 1
ATOM 1422 N N . TYR A 1 182 ? 3.650 -3.121 3.356 1.00 96.19 182 TYR A N 1
ATOM 1423 C CA . TYR A 1 182 ? 3.473 -4.531 2.973 1.00 96.19 182 TYR A CA 1
ATOM 1424 C C . TYR A 1 182 ? 3.529 -4.747 1.455 1.00 96.19 182 TYR A C 1
ATOM 1426 O O . TYR A 1 182 ? 3.288 -5.855 0.992 1.00 96.19 182 TYR A O 1
ATOM 1434 N N . LEU A 1 183 ? 3.816 -3.703 0.674 1.00 98.12 183 LEU A N 1
ATOM 1435 C CA . LEU A 1 183 ? 3.750 -3.777 -0.777 1.00 98.12 183 LEU A CA 1
ATOM 1436 C C . LEU A 1 183 ? 4.889 -4.637 -1.341 1.00 98.12 183 LEU A C 1
ATOM 1438 O O . LEU A 1 183 ? 6.062 -4.310 -1.184 1.00 98.12 183 LEU A O 1
ATOM 1442 N N . GLU A 1 184 ? 4.510 -5.701 -2.037 1.00 98.69 184 GLU A N 1
ATOM 1443 C CA . GLU A 1 184 ? 5.397 -6.656 -2.708 1.00 98.69 184 GLU A CA 1
ATOM 1444 C C . GLU A 1 184 ? 5.403 -6.456 -4.224 1.00 98.69 184 GLU A C 1
ATOM 1446 O O . GLU A 1 184 ? 6.414 -6.678 -4.887 1.00 98.69 184 GLU A O 1
ATOM 1451 N N . VAL A 1 185 ? 4.278 -6.013 -4.792 1.00 98.88 185 VAL A N 1
ATOM 1452 C CA . VAL A 1 185 ? 4.108 -5.903 -6.245 1.00 98.88 185 VAL A CA 1
ATOM 1453 C C . VAL A 1 185 ? 3.573 -4.532 -6.627 1.00 98.88 185 VAL A C 1
ATOM 1455 O O . VAL A 1 185 ? 2.485 -4.135 -6.205 1.00 98.88 185 VAL A O 1
ATOM 1458 N N . ILE A 1 186 ? 4.311 -3.854 -7.503 1.00 98.69 186 ILE A N 1
ATOM 1459 C CA . ILE A 1 186 ? 3.845 -2.703 -8.275 1.00 98.69 186 ILE A CA 1
ATOM 1460 C C . ILE A 1 186 ? 3.831 -3.115 -9.745 1.00 98.69 186 ILE A C 1
ATOM 1462 O O . ILE A 1 186 ? 4.883 -3.300 -10.351 1.00 98.69 186 ILE A O 1
ATOM 1466 N N . ASN A 1 187 ? 2.648 -3.222 -10.342 1.00 98.62 187 ASN A N 1
ATOM 1467 C CA . ASN A 1 187 ? 2.487 -3.450 -11.772 1.00 98.62 187 ASN A CA 1
ATOM 1468 C C . ASN A 1 187 ? 1.597 -2.361 -12.377 1.00 98.62 187 ASN A C 1
ATOM 1470 O O . ASN A 1 187 ? 0.373 -2.408 -12.273 1.00 98.62 187 ASN A O 1
ATOM 1474 N N . LEU A 1 188 ? 2.228 -1.389 -13.036 1.00 97.75 188 LEU A N 1
ATOM 1475 C CA . LEU A 1 188 ? 1.556 -0.323 -13.787 1.00 97.75 188 LEU A CA 1
ATOM 1476 C C . LEU A 1 188 ? 1.810 -0.454 -15.294 1.00 97.75 188 LEU A C 1
ATOM 1478 O O . LEU A 1 188 ? 1.619 0.515 -16.027 1.00 97.75 188 LEU A O 1
ATOM 1482 N N . SER A 1 189 ? 2.251 -1.626 -15.754 1.00 98.44 189 SER A N 1
ATOM 1483 C CA . SER A 1 189 ? 2.660 -1.843 -17.140 1.00 98.44 189 SER A CA 1
ATOM 1484 C C . SER A 1 189 ? 1.558 -1.550 -18.157 1.00 98.44 189 SER A C 1
ATOM 1486 O O . SER A 1 189 ? 0.361 -1.647 -17.879 1.00 98.44 189 SER A O 1
ATOM 1488 N N . ASN A 1 190 ? 1.970 -1.222 -19.378 1.00 97.44 190 ASN A N 1
ATOM 1489 C CA . ASN A 1 190 ? 1.088 -0.933 -20.504 1.00 97.44 190 ASN A CA 1
ATOM 1490 C C . ASN A 1 190 ? 0.109 0.218 -20.231 1.00 97.44 190 ASN A C 1
ATOM 1492 O O . ASN A 1 190 ? -1.036 0.214 -20.684 1.00 97.44 190 ASN A O 1
ATOM 1496 N N . ASN A 1 191 ? 0.580 1.231 -19.504 1.00 96.25 191 ASN A N 1
ATOM 1497 C CA . ASN A 1 191 ? -0.125 2.488 -19.320 1.00 96.25 191 ASN A CA 1
ATOM 1498 C C . ASN A 1 191 ? 0.730 3.635 -19.860 1.00 96.25 191 ASN A C 1
ATOM 1500 O O . ASN A 1 191 ? 1.488 4.277 -19.139 1.00 96.25 191 ASN A O 1
ATOM 1504 N N . THR A 1 192 ? 0.595 3.933 -21.151 1.00 95.88 192 THR A N 1
ATOM 1505 C CA . THR A 1 192 ? 1.408 4.964 -21.818 1.00 95.88 192 THR A CA 1
ATOM 1506 C C . THR A 1 192 ? 1.161 6.382 -21.290 1.00 95.88 192 THR A C 1
ATOM 1508 O O . THR A 1 192 ? 1.973 7.267 -21.537 1.00 95.88 192 THR A O 1
ATOM 1511 N N . GLY A 1 193 ? 0.055 6.626 -20.580 1.00 95.25 193 GLY A N 1
ATOM 1512 C CA . GLY A 1 193 ? -0.218 7.902 -19.913 1.00 95.25 193 GLY A CA 1
ATOM 1513 C C . GLY A 1 193 ? 0.555 8.098 -18.604 1.00 95.25 193 GLY A C 1
ATOM 1514 O O . GLY A 1 193 ? 0.584 9.215 -18.087 1.00 95.25 193 GLY A O 1
ATOM 1515 N N . VAL A 1 194 ? 1.183 7.041 -18.076 1.00 95.62 194 VAL A N 1
ATOM 1516 C CA . VAL A 1 194 ? 2.013 7.097 -16.870 1.00 95.62 194 VAL A CA 1
ATOM 1517 C C . VAL A 1 194 ? 3.377 7.667 -17.227 1.00 95.62 194 VAL A C 1
ATOM 1519 O O . VAL A 1 194 ? 4.129 7.085 -18.006 1.00 95.62 194 VAL A O 1
ATOM 1522 N N . THR A 1 195 ? 3.684 8.818 -16.648 1.00 95.50 195 THR A N 1
ATOM 1523 C CA . THR A 1 195 ? 4.916 9.588 -16.848 1.00 95.50 195 THR A CA 1
ATOM 1524 C C . THR A 1 195 ? 5.656 9.756 -15.513 1.00 95.50 195 THR A C 1
ATOM 1526 O O . THR A 1 195 ? 5.338 9.072 -14.537 1.00 95.50 195 THR A O 1
ATOM 1529 N N . GLY A 1 196 ? 6.653 10.641 -15.459 1.00 93.81 196 GLY A N 1
ATOM 1530 C CA . GLY A 1 196 ? 7.458 10.875 -14.260 1.00 93.81 196 GLY A CA 1
ATOM 1531 C C . GLY A 1 196 ? 8.778 10.115 -14.300 1.00 93.81 196 GLY A C 1
ATOM 1532 O O . GLY A 1 196 ? 9.383 9.970 -15.361 1.00 93.81 196 GLY A O 1
ATOM 1533 N N . TRP A 1 197 ? 9.236 9.657 -13.140 1.00 94.00 197 TRP A N 1
ATOM 1534 C CA . TRP A 1 197 ? 10.517 8.968 -12.959 1.00 94.00 197 TRP A CA 1
ATOM 1535 C C . TRP A 1 197 ? 10.401 7.904 -11.866 1.00 94.00 197 TRP A C 1
ATOM 1537 O O . TRP A 1 197 ? 9.435 7.876 -11.106 1.00 94.00 197 TRP A O 1
ATOM 1547 N N . LEU A 1 198 ? 11.406 7.033 -11.769 1.00 95.31 198 LEU A N 1
ATOM 1548 C CA . LEU A 1 198 ? 11.509 6.038 -10.700 1.00 95.31 198 LEU A CA 1
ATOM 1549 C C . LEU A 1 198 ? 11.749 6.725 -9.337 1.00 95.31 198 LEU A C 1
ATOM 1551 O O . LEU A 1 198 ? 12.798 7.347 -9.159 1.00 95.31 198 LEU A O 1
ATOM 1555 N N . PRO A 1 199 ? 10.829 6.649 -8.358 1.00 94.44 199 PRO A N 1
ATOM 1556 C CA . PRO A 1 199 ? 10.943 7.404 -7.110 1.00 94.44 199 PRO A CA 1
ATOM 1557 C C . PRO A 1 199 ? 12.018 6.839 -6.183 1.00 94.44 199 PRO A C 1
ATOM 1559 O O . PRO A 1 199 ? 11.958 5.672 -5.795 1.00 94.44 199 PRO A O 1
ATOM 1562 N N . VAL A 1 200 ? 12.949 7.676 -5.717 1.00 93.50 200 VAL A N 1
ATOM 1563 C CA . VAL A 1 200 ? 13.956 7.267 -4.713 1.00 93.50 200 VAL A CA 1
ATOM 1564 C C . VAL A 1 200 ? 13.296 6.691 -3.454 1.00 93.50 200 VAL A C 1
ATOM 1566 O O . VAL A 1 200 ? 13.828 5.750 -2.870 1.00 93.50 200 VAL A O 1
ATOM 1569 N N . SER A 1 201 ? 12.127 7.204 -3.049 1.00 94.12 201 SER A N 1
ATOM 1570 C CA . SER A 1 201 ? 11.414 6.758 -1.843 1.00 94.12 201 SER A CA 1
ATOM 1571 C C . SER A 1 201 ? 10.966 5.302 -1.872 1.00 94.12 201 SER A C 1
ATOM 1573 O O . SER A 1 201 ? 10.764 4.720 -0.811 1.00 94.12 201 SER A O 1
ATOM 1575 N N . TRP A 1 202 ? 10.851 4.676 -3.046 1.00 95.88 202 TRP A N 1
ATOM 1576 C CA . TRP A 1 202 ? 10.536 3.251 -3.110 1.00 95.88 202 TRP A CA 1
ATOM 1577 C C . TRP A 1 202 ? 11.621 2.379 -2.482 1.00 95.88 202 TRP A C 1
ATOM 1579 O O . TRP A 1 202 ? 11.309 1.267 -2.093 1.00 95.88 202 TRP A O 1
ATOM 1589 N N . LYS A 1 203 ? 12.839 2.898 -2.251 1.00 94.56 203 LYS A N 1
ATOM 1590 C CA . LYS A 1 203 ? 13.883 2.221 -1.461 1.00 94.56 203 LYS A CA 1
ATOM 1591 C C . LYS A 1 203 ? 13.438 1.827 -0.040 1.00 94.56 203 LYS A C 1
ATOM 1593 O O . LYS A 1 203 ? 14.133 1.052 0.605 1.00 94.56 203 LYS A O 1
ATOM 1598 N N . ASP A 1 204 ? 12.365 2.433 0.473 1.00 94.12 204 ASP A N 1
ATOM 1599 C CA . ASP A 1 204 ? 11.821 2.174 1.810 1.00 94.12 204 ASP A CA 1
ATOM 1600 C C . ASP A 1 204 ? 10.762 1.044 1.804 1.00 94.12 204 ASP A C 1
ATOM 1602 O O . ASP A 1 204 ? 10.189 0.726 2.844 1.00 94.12 204 ASP A O 1
ATOM 1606 N N . LEU A 1 205 ? 10.489 0.433 0.643 1.00 96.69 205 LEU A N 1
ATOM 1607 C CA . LEU A 1 205 ? 9.591 -0.713 0.490 1.00 96.69 205 LEU A CA 1
ATOM 1608 C C . LEU A 1 205 ? 10.369 -2.024 0.657 1.00 96.69 205 LEU A C 1
ATOM 1610 O O . LEU A 1 205 ? 10.699 -2.698 -0.315 1.00 96.69 205 LEU A O 1
ATOM 1614 N N . ASP A 1 206 ? 10.670 -2.384 1.904 1.00 95.12 206 ASP A N 1
ATOM 1615 C CA . ASP A 1 206 ? 11.544 -3.525 2.227 1.00 95.12 206 ASP A CA 1
ATOM 1616 C C . ASP A 1 206 ? 10.996 -4.892 1.742 1.00 95.12 206 ASP A C 1
ATOM 1618 O O . ASP A 1 206 ? 11.763 -5.836 1.555 1.00 95.12 206 ASP A O 1
ATOM 1622 N N . ASN A 1 207 ? 9.683 -5.004 1.511 1.00 97.19 207 ASN A N 1
ATOM 1623 C CA . ASN A 1 207 ? 9.029 -6.224 1.016 1.00 97.19 207 ASN A CA 1
ATOM 1624 C C . ASN A 1 207 ? 8.886 -6.267 -0.513 1.00 97.19 207 ASN A C 1
ATOM 1626 O O . ASN A 1 207 ? 8.315 -7.213 -1.034 1.00 97.19 207 ASN A O 1
ATOM 1630 N N . LEU A 1 208 ? 9.357 -5.254 -1.245 1.00 98.38 208 LEU A N 1
ATOM 1631 C CA . LEU A 1 208 ? 9.092 -5.151 -2.677 1.00 98.38 208 LEU A CA 1
ATOM 1632 C C . LEU A 1 208 ? 9.850 -6.223 -3.471 1.00 98.38 208 LEU A C 1
ATOM 1634 O O . LEU A 1 208 ? 11.079 -6.258 -3.460 1.00 98.38 208 LEU A O 1
ATOM 1638 N N . GLU A 1 209 ? 9.105 -7.054 -4.196 1.00 98.62 209 GLU A N 1
ATOM 1639 C CA . GLU A 1 209 ? 9.616 -8.177 -4.988 1.00 98.62 209 GLU A CA 1
ATOM 1640 C C . GLU A 1 209 ? 9.524 -7.923 -6.490 1.00 98.62 209 GLU A C 1
ATOM 1642 O O . GLU A 1 209 ? 10.350 -8.402 -7.268 1.00 98.62 209 GLU A O 1
ATOM 1647 N N . THR A 1 210 ? 8.505 -7.171 -6.912 1.00 98.88 210 THR A N 1
ATOM 1648 C CA . THR A 1 210 ? 8.221 -6.909 -8.322 1.00 98.88 210 THR A CA 1
ATOM 1649 C C . THR A 1 210 ? 7.923 -5.439 -8.566 1.00 98.88 210 THR A C 1
ATOM 1651 O O . THR A 1 210 ? 6.972 -4.875 -8.022 1.00 98.88 210 THR A O 1
ATOM 1654 N N . ILE A 1 211 ? 8.679 -4.850 -9.488 1.00 98.75 211 ILE A N 1
ATOM 1655 C CA . ILE A 1 211 ? 8.339 -3.593 -10.148 1.00 98.75 211 ILE A CA 1
ATOM 1656 C C . ILE A 1 211 ? 8.191 -3.884 -11.640 1.00 98.75 211 ILE A C 1
ATOM 1658 O O . ILE A 1 211 ? 9.167 -4.200 -12.319 1.00 98.75 211 ILE A O 1
ATOM 1662 N N . ASN A 1 212 ? 6.979 -3.727 -12.165 1.00 98.88 212 ASN A N 1
ATOM 1663 C CA . ASN A 1 212 ? 6.706 -3.778 -13.593 1.00 98.88 212 ASN A CA 1
ATOM 1664 C C . ASN A 1 212 ? 6.085 -2.462 -14.074 1.00 98.88 212 ASN A C 1
ATOM 1666 O O . ASN A 1 212 ? 4.925 -2.143 -13.798 1.00 98.88 212 ASN A O 1
ATOM 1670 N N . LEU A 1 213 ? 6.884 -1.706 -14.818 1.00 98.62 213 LEU A N 1
ATOM 1671 C CA . LEU A 1 213 ? 6.544 -0.425 -15.429 1.00 98.62 213 LEU A CA 1
ATOM 1672 C C . LEU A 1 213 ? 6.780 -0.471 -16.942 1.00 98.62 213 LEU A C 1
ATOM 1674 O O . LEU A 1 213 ? 7.053 0.558 -17.563 1.00 98.62 213 LEU A O 1
ATOM 1678 N N . GLU A 1 214 ? 6.717 -1.665 -17.537 1.00 98.75 214 GLU A N 1
ATOM 1679 C CA . GLU A 1 214 ? 6.853 -1.845 -18.977 1.00 98.75 214 GLU A CA 1
ATOM 1680 C C . GLU A 1 214 ? 5.882 -0.941 -19.741 1.00 98.75 214 GLU A C 1
ATOM 1682 O O . GLU A 1 214 ? 4.708 -0.839 -19.394 1.00 98.75 214 GLU A O 1
ATOM 1687 N N . ASN A 1 215 ? 6.348 -0.350 -20.841 1.00 98.50 215 ASN A N 1
ATOM 1688 C CA . ASN A 1 215 ? 5.491 0.377 -21.780 1.00 98.50 215 ASN A CA 1
ATOM 1689 C C . ASN A 1 215 ? 4.714 1.552 -21.141 1.00 98.50 215 ASN A C 1
ATOM 1691 O O . ASN A 1 215 ? 3.616 1.914 -21.570 1.00 98.50 215 ASN A O 1
ATOM 1695 N N . CYS A 1 216 ? 5.324 2.195 -20.150 1.00 98.31 216 CYS A N 1
ATOM 1696 C CA . CYS A 1 216 ? 4.946 3.519 -19.665 1.00 98.31 216 CYS A CA 1
ATOM 1697 C C . CYS A 1 216 ? 5.764 4.599 -20.402 1.00 98.31 216 CYS A C 1
ATOM 1699 O O . CYS A 1 216 ? 6.485 4.312 -21.359 1.00 98.31 216 CYS A O 1
ATOM 1701 N N . ASN A 1 217 ? 5.639 5.862 -20.007 1.00 97.88 217 ASN A N 1
ATOM 1702 C CA . ASN A 1 217 ? 6.408 6.983 -20.551 1.00 97.88 217 ASN A CA 1
ATOM 1703 C C . ASN A 1 217 ? 7.303 7.611 -19.465 1.00 97.88 217 ASN A C 1
ATOM 1705 O O . ASN A 1 217 ? 7.381 8.834 -19.341 1.00 97.88 217 ASN A O 1
ATOM 1709 N N . LEU A 1 218 ? 7.967 6.773 -18.660 1.00 97.25 218 LEU A N 1
ATOM 1710 C CA . LEU A 1 218 ? 8.899 7.224 -17.623 1.00 97.25 218 LEU A CA 1
ATOM 1711 C C . LEU A 1 218 ? 10.172 7.809 -18.236 1.00 97.25 218 LEU A C 1
ATOM 1713 O O . LEU A 1 218 ? 10.711 7.266 -19.200 1.00 97.25 218 LEU A O 1
ATOM 1717 N N . THR A 1 219 ? 10.669 8.885 -17.638 1.00 96.31 219 THR A N 1
ATOM 1718 C CA . THR A 1 219 ? 11.889 9.604 -18.022 1.00 96.31 219 THR A CA 1
ATOM 1719 C C . THR A 1 219 ? 12.886 9.634 -16.867 1.00 96.31 219 THR A C 1
ATOM 1721 O O . THR A 1 219 ? 12.550 9.325 -15.724 1.00 96.31 219 THR A O 1
ATOM 1724 N N . ASN A 1 220 ? 14.116 10.057 -17.147 1.00 95.38 220 ASN A N 1
ATOM 1725 C CA . ASN A 1 220 ? 15.105 10.334 -16.109 1.00 95.38 220 ASN A CA 1
ATOM 1726 C C . ASN A 1 220 ? 14.625 11.472 -15.191 1.00 95.38 220 ASN A C 1
ATOM 1728 O O . ASN A 1 220 ? 13.958 12.406 -15.646 1.00 95.38 220 ASN A O 1
ATOM 1732 N N . PHE A 1 221 ? 15.031 11.463 -13.921 1.00 92.31 221 PHE A N 1
ATOM 1733 C CA . PHE A 1 221 ? 14.797 12.602 -13.043 1.00 92.31 221 PHE A CA 1
ATOM 1734 C C 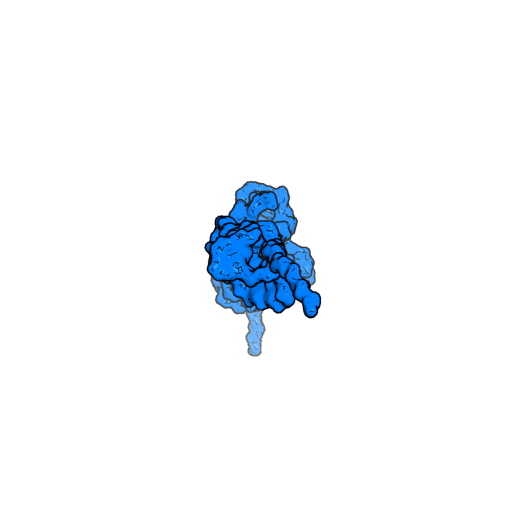. PHE A 1 221 ? 15.877 13.663 -13.246 1.00 92.31 221 PHE A C 1
ATOM 1736 O O . PHE A 1 221 ? 16.910 13.655 -12.581 1.00 92.31 221 PHE A O 1
ATOM 1743 N N . MET A 1 222 ? 15.642 14.592 -14.173 1.00 87.50 222 MET A N 1
ATOM 1744 C CA . MET A 1 222 ? 16.643 15.586 -14.588 1.00 87.50 222 MET A CA 1
ATOM 1745 C C . MET A 1 222 ? 17.175 16.462 -13.445 1.00 87.50 222 MET A C 1
ATOM 1747 O O . MET A 1 222 ? 18.324 16.883 -13.504 1.00 87.50 222 MET A O 1
ATOM 1751 N N . PHE A 1 223 ? 16.370 16.729 -12.410 1.00 85.31 223 PHE A N 1
ATOM 1752 C CA . PHE A 1 223 ? 16.780 17.587 -11.293 1.00 85.31 223 PHE A CA 1
ATOM 1753 C C . PHE A 1 223 ? 17.883 16.954 -10.430 1.00 85.31 223 PHE A C 1
ATOM 1755 O O . PHE A 1 223 ? 18.811 17.650 -10.033 1.00 85.31 223 PHE A O 1
ATOM 1762 N N . LEU A 1 224 ? 17.809 15.639 -10.174 1.00 84.44 224 LEU A N 1
ATOM 1763 C CA . LEU A 1 224 ? 18.849 14.897 -9.440 1.00 84.44 224 LEU A CA 1
ATOM 1764 C C . LEU A 1 224 ? 19.745 14.041 -10.349 1.00 84.44 224 LEU A C 1
ATOM 1766 O O . LEU A 1 224 ? 20.651 13.377 -9.859 1.00 84.44 224 LEU A O 1
ATOM 1770 N N . GLY A 1 225 ? 19.503 14.049 -11.661 1.00 88.25 225 GLY A N 1
ATOM 1771 C CA . GLY A 1 225 ? 20.388 13.468 -12.668 1.00 88.25 225 GLY A CA 1
ATOM 1772 C C . GLY A 1 225 ? 20.437 11.939 -12.723 1.00 88.25 225 GLY A C 1
ATOM 1773 O O . GLY A 1 225 ? 21.451 11.408 -13.162 1.00 88.25 225 GLY A O 1
ATOM 1774 N N . TYR A 1 226 ? 19.385 11.218 -12.315 1.00 91.75 226 TYR A N 1
ATOM 1775 C CA . TYR A 1 226 ? 19.360 9.745 -12.373 1.00 91.75 226 TYR A CA 1
ATOM 1776 C C . TYR A 1 226 ? 18.306 9.198 -13.345 1.00 91.75 226 TYR A C 1
ATOM 1778 O O . TYR A 1 226 ? 17.241 9.788 -13.530 1.00 91.75 226 TYR A O 1
ATOM 1786 N N . ASN A 1 227 ? 18.577 8.030 -13.933 1.00 95.44 227 ASN A N 1
ATOM 1787 C CA . ASN A 1 227 ? 17.579 7.212 -14.639 1.00 95.44 227 ASN A CA 1
ATOM 1788 C C . ASN A 1 227 ? 16.965 6.144 -13.718 1.00 95.44 227 ASN A C 1
ATOM 1790 O O . ASN A 1 227 ? 15.768 5.890 -13.794 1.00 95.44 227 ASN A O 1
ATOM 1794 N N . ILE A 1 228 ? 17.765 5.588 -12.806 1.00 96.31 228 ILE A N 1
ATOM 1795 C CA . ILE A 1 228 ? 17.390 4.606 -11.789 1.00 96.31 228 ILE A CA 1
ATOM 1796 C C . ILE A 1 228 ? 18.020 5.050 -10.460 1.00 96.31 228 ILE A C 1
ATOM 1798 O O . ILE A 1 228 ? 19.204 5.387 -10.443 1.00 96.31 228 ILE A O 1
ATOM 1802 N N . PRO A 1 229 ? 17.285 5.070 -9.337 1.00 95.00 229 PRO A N 1
ATOM 1803 C CA . PRO A 1 229 ? 17.871 5.358 -8.033 1.00 95.00 229 PRO A CA 1
ATOM 1804 C C . PRO A 1 229 ? 18.904 4.300 -7.616 1.00 95.00 229 PRO A C 1
ATOM 1806 O O . PRO A 1 229 ? 18.545 3.148 -7.384 1.00 95.00 229 PRO A O 1
ATOM 1809 N N . ALA A 1 230 ? 20.167 4.691 -7.420 1.00 95.62 230 ALA A N 1
ATOM 1810 C CA . ALA A 1 230 ? 21.231 3.783 -6.961 1.00 95.62 230 ALA A CA 1
ATOM 1811 C C . ALA A 1 230 ? 20.882 3.077 -5.633 1.00 95.62 230 ALA A C 1
ATOM 1813 O O . ALA A 1 230 ? 21.250 1.927 -5.399 1.00 95.62 230 ALA A O 1
ATOM 1814 N N . ASN A 1 231 ? 20.089 3.724 -4.769 1.00 94.38 231 ASN A N 1
ATOM 1815 C CA . ASN A 1 231 ? 19.622 3.134 -3.513 1.00 94.38 231 ASN A CA 1
ATOM 1816 C C . ASN A 1 231 ? 18.729 1.898 -3.691 1.00 94.38 231 ASN A C 1
ATOM 1818 O O . ASN A 1 231 ? 18.580 1.146 -2.730 1.00 94.38 231 ASN A O 1
ATOM 1822 N N . TYR A 1 232 ? 18.154 1.658 -4.874 1.00 96.19 232 TYR A N 1
ATOM 1823 C CA . TYR A 1 232 ? 17.430 0.411 -5.130 1.00 96.19 232 TYR A CA 1
ATOM 1824 C C . TYR A 1 232 ? 18.366 -0.787 -4.963 1.00 96.19 232 TYR A C 1
ATOM 1826 O O . TYR A 1 232 ? 18.006 -1.737 -4.275 1.00 96.19 232 TYR A O 1
ATOM 1834 N N . ALA A 1 233 ? 19.611 -0.686 -5.443 1.00 94.56 233 ALA A N 1
ATOM 1835 C CA . ALA A 1 233 ? 20.598 -1.752 -5.311 1.00 94.56 233 ALA A CA 1
ATOM 1836 C C . ALA A 1 233 ? 20.922 -2.113 -3.852 1.00 94.56 233 ALA A C 1
ATOM 1838 O O . ALA A 1 233 ? 21.143 -3.275 -3.502 1.00 94.56 233 ALA A O 1
ATOM 1839 N N . THR A 1 234 ? 20.969 -1.114 -2.968 1.00 92.81 234 THR A N 1
ATOM 1840 C CA . THR A 1 234 ? 21.380 -1.305 -1.568 1.00 92.81 234 THR A CA 1
ATOM 1841 C C . THR A 1 234 ? 20.219 -1.609 -0.630 1.00 92.81 234 THR A C 1
ATOM 1843 O O . THR A 1 234 ? 20.454 -2.181 0.434 1.00 92.81 234 THR A O 1
ATOM 1846 N N . ARG A 1 235 ? 18.984 -1.254 -0.999 1.00 96.19 235 ARG A N 1
ATOM 1847 C CA . ARG A 1 235 ? 17.818 -1.349 -0.112 1.00 96.19 235 ARG A CA 1
ATOM 1848 C C . ARG A 1 235 ? 16.798 -2.401 -0.531 1.00 96.19 235 ARG A C 1
ATOM 1850 O O . ARG A 1 235 ? 16.307 -3.114 0.335 1.00 96.19 235 ARG A O 1
ATOM 1857 N N . LEU A 1 236 ? 16.518 -2.541 -1.824 1.00 97.19 236 LEU A N 1
ATOM 1858 C CA . LEU A 1 236 ? 15.462 -3.421 -2.332 1.00 97.19 236 LEU A CA 1
ATOM 1859 C C . LEU A 1 236 ? 15.953 -4.854 -2.528 1.00 97.19 236 LEU A C 1
ATOM 1861 O O . LEU A 1 236 ? 15.861 -5.410 -3.612 1.00 97.19 236 LEU A O 1
ATOM 1865 N N . LYS A 1 237 ? 16.487 -5.465 -1.468 1.00 95.00 237 LYS A N 1
ATOM 1866 C CA . LYS A 1 237 ? 17.151 -6.777 -1.552 1.00 95.00 237 LYS A CA 1
ATOM 1867 C C . LYS A 1 237 ? 16.233 -7.929 -1.968 1.00 95.00 237 LYS A C 1
ATOM 1869 O O . LYS A 1 237 ? 16.745 -8.938 -2.434 1.00 95.00 237 LYS A O 1
ATOM 1874 N N . ASN A 1 238 ? 14.919 -7.763 -1.826 1.00 96.88 238 ASN A N 1
ATOM 1875 C CA . ASN A 1 238 ? 13.918 -8.745 -2.238 1.00 96.88 238 ASN A CA 1
ATOM 1876 C C . ASN A 1 238 ? 13.431 -8.542 -3.685 1.00 96.88 238 ASN A C 1
ATOM 1878 O O . ASN A 1 238 ? 12.660 -9.360 -4.178 1.00 96.88 238 ASN A O 1
ATOM 1882 N N . LEU A 1 239 ? 13.871 -7.483 -4.382 1.00 98.38 239 LEU A N 1
ATOM 1883 C CA . LEU A 1 239 ? 13.420 -7.162 -5.736 1.00 98.38 239 LEU A CA 1
ATOM 1884 C C . LEU A 1 239 ? 14.037 -8.135 -6.747 1.00 98.38 239 LEU A C 1
ATOM 1886 O O . LEU A 1 239 ? 15.155 -7.944 -7.222 1.00 98.38 239 LEU A O 1
ATOM 1890 N N . THR A 1 240 ? 13.288 -9.171 -7.102 1.00 98.12 240 THR A N 1
ATOM 1891 C CA . THR A 1 240 ? 13.703 -10.210 -8.059 1.00 98.12 240 THR A CA 1
ATOM 1892 C C . THR A 1 240 ? 13.226 -9.908 -9.473 1.00 98.12 240 THR A C 1
ATOM 1894 O O . THR A 1 240 ? 13.858 -10.312 -10.442 1.00 98.12 240 THR A O 1
ATOM 1897 N N . THR A 1 241 ? 12.144 -9.137 -9.618 1.00 98.62 241 THR A N 1
ATOM 1898 C CA . THR A 1 241 ? 11.589 -8.765 -10.924 1.00 98.62 241 THR A CA 1
ATOM 1899 C C . THR A 1 241 ? 11.589 -7.252 -11.099 1.00 98.62 241 THR A C 1
ATOM 1901 O O . THR A 1 241 ? 10.837 -6.540 -10.431 1.00 98.62 241 THR A O 1
ATOM 1904 N N . PHE A 1 242 ? 12.390 -6.752 -12.043 1.00 98.69 242 PHE A N 1
ATOM 1905 C CA . PHE A 1 242 ? 12.443 -5.330 -12.373 1.00 98.69 242 PHE A CA 1
ATOM 1906 C C . PHE A 1 242 ? 12.332 -5.098 -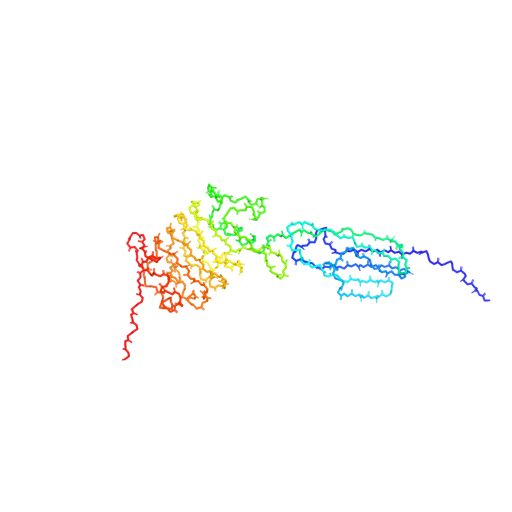13.882 1.00 98.69 242 PHE A C 1
ATOM 1908 O O . PHE A 1 242 ? 13.278 -5.313 -14.634 1.00 98.69 242 PHE A O 1
ATOM 1915 N N . ILE A 1 243 ? 11.156 -4.646 -14.323 1.00 98.88 243 ILE A N 1
ATOM 1916 C CA . ILE A 1 243 ? 10.833 -4.444 -15.737 1.00 98.88 243 ILE A CA 1
ATOM 1917 C C . ILE A 1 243 ? 10.531 -2.968 -15.988 1.00 98.88 243 ILE A C 1
ATOM 1919 O O . ILE A 1 243 ? 9.530 -2.429 -15.517 1.00 98.88 243 ILE A O 1
ATOM 1923 N N . ILE A 1 244 ? 11.401 -2.316 -16.758 1.00 98.69 244 ILE A N 1
ATOM 1924 C CA . ILE A 1 244 ? 11.326 -0.892 -17.129 1.00 98.69 244 ILE A CA 1
ATOM 1925 C C . ILE A 1 244 ? 11.561 -0.650 -18.627 1.00 98.69 244 ILE A C 1
ATOM 1927 O O . ILE A 1 244 ? 11.734 0.495 -19.058 1.00 98.69 244 ILE A O 1
ATOM 1931 N N . ARG A 1 245 ? 11.558 -1.705 -19.444 1.00 98.81 245 ARG A N 1
ATOM 1932 C CA . ARG A 1 245 ? 11.630 -1.605 -20.905 1.00 98.81 245 ARG A CA 1
ATOM 1933 C C . ARG A 1 245 ? 10.456 -0.822 -21.487 1.00 98.81 245 ARG A C 1
ATOM 1935 O O . ARG A 1 245 ? 9.401 -0.668 -20.871 1.00 98.81 245 ARG A O 1
ATOM 1942 N N . ASN A 1 246 ? 10.620 -0.371 -22.721 1.00 98.69 246 ASN A N 1
ATOM 1943 C CA . ASN A 1 246 ? 9.637 0.404 -23.468 1.00 98.69 246 ASN A CA 1
ATOM 1944 C C . ASN A 1 246 ? 9.226 1.711 -22.753 1.00 98.69 246 ASN A C 1
ATOM 1946 O O . ASN A 1 246 ? 8.080 2.140 -22.871 1.00 98.69 246 ASN A O 1
ATOM 1950 N N . ASN A 1 247 ? 10.151 2.361 -22.040 1.00 98.75 247 ASN A N 1
ATOM 1951 C CA . ASN A 1 247 ? 9.984 3.702 -21.461 1.00 98.75 247 ASN A CA 1
ATOM 1952 C C . ASN A 1 247 ? 10.783 4.754 -22.256 1.00 98.75 247 ASN A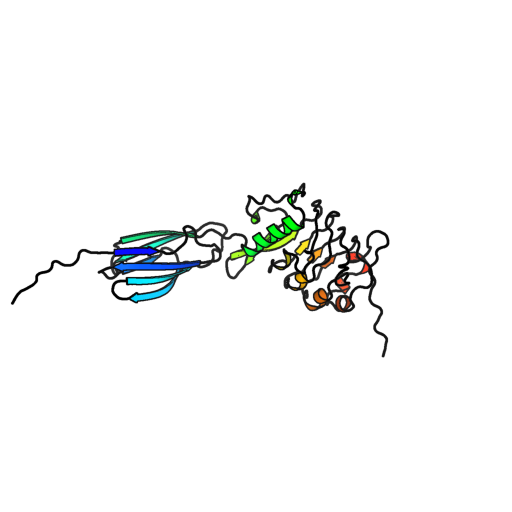 C 1
ATOM 1954 O O . ASN A 1 247 ? 11.166 4.509 -23.396 1.00 98.75 247 ASN A O 1
ATOM 1958 N N . LEU A 1 248 ? 11.000 5.946 -21.700 1.00 98.38 248 LEU A N 1
ATOM 1959 C CA . LEU A 1 248 ? 11.807 7.031 -22.277 1.00 98.38 248 LEU A CA 1
ATOM 1960 C C . LEU A 1 248 ? 13.103 7.251 -21.470 1.00 98.38 248 LEU A C 1
ATOM 1962 O O . LEU A 1 248 ? 13.632 8.363 -21.427 1.00 98.38 248 LEU A O 1
ATOM 1966 N N . LEU A 1 249 ? 13.600 6.208 -20.799 1.00 98.31 249 LEU A N 1
ATOM 1967 C CA . LEU A 1 249 ? 14.809 6.273 -19.978 1.00 98.31 249 LEU A CA 1
ATOM 1968 C C . LEU A 1 249 ? 16.060 6.239 -20.858 1.00 98.31 249 LEU A C 1
ATOM 1970 O O . LEU A 1 249 ? 16.115 5.514 -21.852 1.00 98.31 249 LEU A O 1
ATOM 1974 N N . ASN A 1 250 ? 17.087 7.002 -20.493 1.00 98.12 250 ASN A N 1
ATOM 1975 C CA . ASN A 1 250 ? 18.331 7.050 -21.260 1.00 98.12 250 ASN A CA 1
ATOM 1976 C C . ASN A 1 250 ? 19.577 7.265 -20.390 1.00 98.12 250 ASN A C 1
ATOM 1978 O O . ASN A 1 250 ? 19.485 7.579 -19.200 1.00 98.12 250 ASN A O 1
ATOM 1982 N N . GLY A 1 251 ? 20.746 7.091 -21.003 1.00 97.06 251 GLY A N 1
ATOM 1983 C CA . GLY A 1 251 ? 22.044 7.283 -20.361 1.00 97.06 251 GLY A CA 1
ATOM 1984 C C . GLY A 1 251 ? 22.541 6.046 -19.614 1.00 97.06 251 GLY A C 1
ATOM 1985 O O . GLY A 1 251 ? 21.952 4.970 -19.685 1.00 97.06 251 GLY A O 1
ATOM 1986 N N . VAL A 1 252 ? 23.649 6.207 -18.900 1.00 97.50 252 VAL A N 1
ATOM 1987 C CA . VAL A 1 252 ? 24.319 5.123 -18.171 1.00 97.50 252 VAL A CA 1
ATOM 1988 C C . VAL A 1 252 ? 23.552 4.807 -16.883 1.00 97.50 252 VAL A C 1
ATOM 1990 O O . VAL A 1 252 ? 23.190 5.735 -16.157 1.00 97.50 252 VAL A O 1
ATOM 1993 N N . ILE A 1 253 ? 23.263 3.534 -16.594 1.00 97.25 253 ILE A N 1
ATOM 1994 C CA . ILE A 1 253 ? 22.691 3.142 -15.292 1.00 97.25 253 ILE A CA 1
ATOM 1995 C C . ILE A 1 253 ? 23.754 3.275 -14.185 1.00 97.25 253 ILE A C 1
ATOM 1997 O O . ILE A 1 253 ? 24.933 3.061 -14.469 1.00 97.25 253 ILE A O 1
ATOM 2001 N N . PRO A 1 254 ? 23.387 3.603 -12.931 1.00 95.88 254 PRO A N 1
ATOM 2002 C CA . PRO A 1 254 ? 24.358 3.662 -11.837 1.00 95.88 254 PRO A CA 1
ATOM 2003 C C . PRO A 1 254 ? 25.089 2.325 -11.656 1.00 95.88 254 PRO A C 1
ATOM 2005 O O . PRO A 1 254 ? 24.467 1.267 -11.777 1.00 95.88 254 PRO A O 1
ATOM 2008 N N . ALA A 1 255 ? 26.386 2.362 -11.340 1.00 95.69 255 ALA A N 1
ATOM 2009 C CA . ALA A 1 255 ? 27.199 1.153 -11.191 1.00 95.69 255 ALA A CA 1
ATOM 2010 C C . ALA A 1 255 ? 26.677 0.231 -10.083 1.00 95.69 255 ALA A C 1
ATOM 2012 O O . ALA A 1 255 ? 26.654 -0.987 -10.244 1.00 95.69 255 ALA A O 1
ATOM 2013 N N . GLU A 1 256 ? 26.125 0.814 -9.024 1.00 96.19 2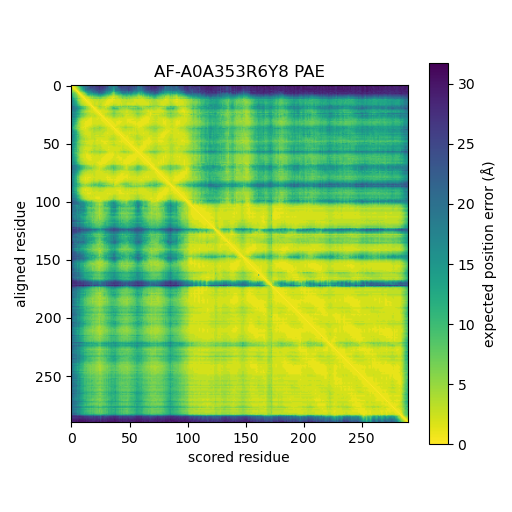56 GLU A N 1
ATOM 2014 C CA . GLU A 1 256 ? 25.514 0.101 -7.909 1.00 96.19 256 GLU A CA 1
ATOM 2015 C C . GLU A 1 256 ? 24.371 -0.808 -8.373 1.00 96.19 256 GLU A C 1
ATOM 2017 O O . GLU A 1 256 ? 24.168 -1.877 -7.808 1.00 96.19 256 GLU A O 1
ATOM 2022 N N . ILE A 1 257 ? 23.631 -0.427 -9.424 1.00 97.25 257 ILE A N 1
ATOM 2023 C CA . ILE A 1 257 ? 22.544 -1.254 -9.975 1.00 97.25 257 ILE A CA 1
ATOM 2024 C C . ILE A 1 257 ? 23.082 -2.594 -10.477 1.00 97.25 257 ILE A C 1
ATOM 2026 O O . ILE A 1 257 ? 22.426 -3.613 -10.272 1.00 97.25 257 ILE A O 1
ATOM 2030 N N . THR A 1 258 ? 24.281 -2.608 -11.066 1.00 96.00 258 THR A N 1
ATOM 2031 C CA . THR A 1 258 ? 24.923 -3.845 -11.543 1.00 96.00 258 THR A CA 1
ATOM 2032 C C . THR A 1 258 ? 25.414 -4.744 -10.406 1.00 96.00 258 THR A C 1
ATOM 2034 O O . THR A 1 258 ? 25.616 -5.934 -10.613 1.00 96.00 258 THR A O 1
ATOM 2037 N N . GLU A 1 259 ? 25.541 -4.199 -9.192 1.00 95.12 259 GLU A N 1
ATOM 2038 C CA . GLU A 1 259 ? 25.915 -4.933 -7.977 1.00 95.12 259 GLU A CA 1
ATOM 2039 C C . GLU A 1 259 ? 24.698 -5.505 -7.228 1.00 95.12 259 GLU A C 1
ATOM 2041 O O . GLU A 1 259 ? 24.845 -6.138 -6.176 1.00 95.12 259 GLU A O 1
ATOM 2046 N N . HIS A 1 260 ? 23.472 -5.271 -7.713 1.00 97.00 260 HIS A N 1
ATOM 2047 C CA . HIS A 1 260 ? 22.287 -5.839 -7.081 1.00 97.00 260 HIS A CA 1
ATOM 2048 C C . HIS A 1 260 ? 22.318 -7.381 -7.165 1.00 97.00 260 HIS A C 1
ATOM 2050 O O . HIS A 1 260 ? 22.590 -7.912 -8.242 1.00 97.00 260 HIS A O 1
ATOM 2056 N N . PRO A 1 261 ? 21.979 -8.126 -6.088 1.00 95.62 261 PRO A N 1
ATOM 2057 C CA . PRO A 1 261 ? 22.071 -9.592 -6.077 1.00 95.62 261 PRO A CA 1
ATOM 2058 C C . PRO A 1 261 ? 21.289 -10.298 -7.191 1.00 95.62 261 PRO A C 1
ATOM 2060 O O . PRO A 1 261 ? 21.685 -11.369 -7.629 1.00 95.62 261 PRO A O 1
ATOM 2063 N N . HIS A 1 262 ? 20.198 -9.681 -7.652 1.00 97.25 262 HIS A N 1
ATOM 2064 C CA . HIS A 1 262 ? 19.333 -10.199 -8.714 1.00 97.25 262 HIS A CA 1
ATOM 2065 C C . HIS A 1 262 ? 19.523 -9.470 -10.058 1.00 97.25 262 HIS A C 1
ATOM 2067 O O . HIS A 1 262 ? 18.659 -9.556 -10.922 1.00 97.25 262 HIS A O 1
ATOM 2073 N N . PHE A 1 263 ? 20.617 -8.721 -10.261 1.00 97.25 263 PHE A N 1
ATOM 2074 C CA . PHE A 1 263 ? 20.821 -7.964 -11.506 1.00 97.25 263 PHE A CA 1
ATOM 2075 C C . PHE A 1 263 ? 20.831 -8.860 -12.758 1.00 97.25 263 PHE A C 1
ATOM 2077 O O . PHE A 1 263 ? 20.269 -8.489 -13.788 1.00 97.25 263 PHE A O 1
ATOM 2084 N N . GLU A 1 264 ? 21.410 -10.060 -12.666 1.00 95.81 264 GLU A N 1
ATOM 2085 C CA . GLU A 1 264 ? 21.386 -11.039 -13.762 1.00 95.81 264 GLU A CA 1
ATOM 2086 C C . GLU A 1 264 ? 19.957 -11.515 -14.075 1.00 95.81 264 GLU A C 1
ATOM 2088 O O . GLU A 1 264 ? 19.577 -11.597 -15.242 1.00 95.81 264 GLU A O 1
ATOM 2093 N N . GLU A 1 265 ? 19.136 -11.753 -13.045 1.00 96.25 265 GLU A N 1
ATOM 2094 C CA . GLU A 1 265 ? 17.722 -12.137 -13.187 1.00 96.25 265 GLU A CA 1
ATOM 2095 C C . GLU A 1 265 ? 16.875 -11.007 -13.771 1.00 96.25 265 GLU A C 1
ATOM 2097 O O . GLU A 1 265 ? 15.949 -11.251 -14.548 1.00 96.25 265 GLU A O 1
ATOM 2102 N N . TRP A 1 266 ? 17.217 -9.755 -13.453 1.00 97.38 266 TRP A N 1
ATOM 2103 C CA . TRP A 1 266 ? 16.580 -8.603 -14.072 1.00 97.38 266 TRP A CA 1
ATOM 2104 C C . TRP A 1 266 ? 16.827 -8.556 -15.571 1.00 97.38 266 TRP A C 1
ATOM 2106 O O . TRP A 1 266 ? 16.032 -7.921 -16.236 1.00 97.38 266 TRP A O 1
ATOM 2116 N N . ASN A 1 267 ? 17.840 -9.234 -16.119 1.00 97.00 267 ASN A N 1
ATOM 2117 C CA . ASN A 1 267 ? 18.106 -9.330 -17.554 1.00 97.00 267 ASN A CA 1
ATOM 2118 C C . ASN A 1 267 ? 18.026 -7.964 -18.268 1.00 97.00 267 ASN A C 1
ATOM 2120 O O . ASN A 1 267 ? 17.005 -7.588 -18.856 1.00 97.00 267 ASN A O 1
ATOM 2124 N N . PHE A 1 268 ? 19.132 -7.216 -18.219 1.00 97.50 268 PHE A N 1
ATOM 2125 C CA . PHE A 1 268 ? 19.230 -5.857 -18.760 1.00 97.50 268 PHE A CA 1
ATOM 2126 C C . PHE A 1 268 ? 18.690 -5.726 -20.197 1.00 97.50 268 PHE A C 1
ATOM 2128 O O . PHE A 1 268 ? 17.977 -4.767 -20.500 1.00 97.50 268 PHE A O 1
ATOM 2135 N N . GLU A 1 269 ? 18.975 -6.696 -21.068 1.00 97.19 269 GLU A N 1
ATOM 2136 C CA . GLU A 1 269 ? 18.571 -6.651 -22.477 1.00 97.19 269 GLU A CA 1
ATOM 2137 C C . GLU A 1 269 ? 17.076 -6.937 -22.689 1.00 97.19 269 GLU A C 1
ATOM 2139 O O . GLU A 1 269 ? 16.482 -6.402 -23.624 1.00 97.19 269 GLU A O 1
ATOM 2144 N N . GLU A 1 270 ? 16.442 -7.740 -21.829 1.00 97.19 270 GLU A N 1
ATOM 2145 C CA . GLU A 1 270 ? 15.035 -8.129 -22.006 1.00 97.19 270 GLU A CA 1
ATOM 2146 C C . GLU A 1 270 ? 14.046 -7.293 -21.200 1.00 97.19 270 GLU A C 1
ATOM 2148 O O . GLU A 1 270 ? 12.940 -7.046 -21.691 1.00 97.19 270 GLU A O 1
ATOM 2153 N N . ASN A 1 271 ? 14.406 -6.876 -19.980 1.00 98.25 271 ASN A N 1
ATOM 2154 C CA . ASN A 1 271 ? 13.482 -6.191 -19.070 1.00 98.25 271 ASN A CA 1
ATOM 2155 C C . ASN A 1 271 ? 13.808 -4.713 -18.862 1.00 98.25 271 ASN A C 1
ATOM 2157 O O . ASN A 1 271 ? 12.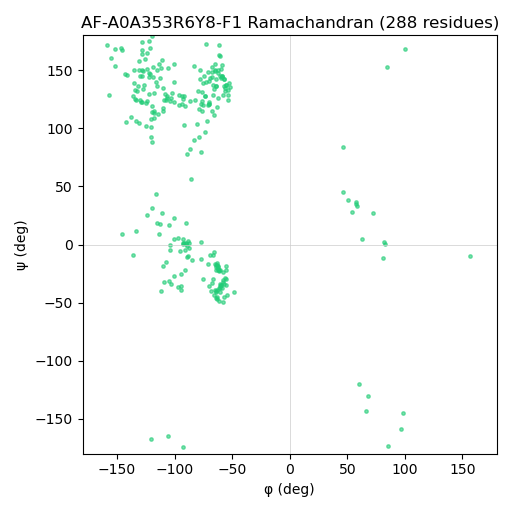928 -3.962 -18.438 1.00 98.25 271 ASN A O 1
ATOM 2161 N N . MET A 1 272 ? 15.026 -4.262 -19.174 1.00 98.38 272 MET A N 1
ATOM 2162 C CA . MET A 1 272 ? 15.405 -2.842 -19.105 1.00 98.38 272 MET A CA 1
ATOM 2163 C C . MET A 1 272 ? 15.556 -2.217 -20.498 1.00 98.38 272 MET A C 1
ATOM 2165 O O . MET A 1 272 ? 15.531 -0.993 -20.629 1.00 98.38 272 MET A O 1
ATOM 2169 N N . GLN A 1 273 ? 15.638 -3.042 -21.542 1.00 96.94 273 GLN A N 1
ATOM 2170 C CA . GLN A 1 273 ? 15.688 -2.655 -22.950 1.00 96.94 273 GLN A CA 1
ATOM 2171 C C . GLN A 1 273 ? 14.591 -3.36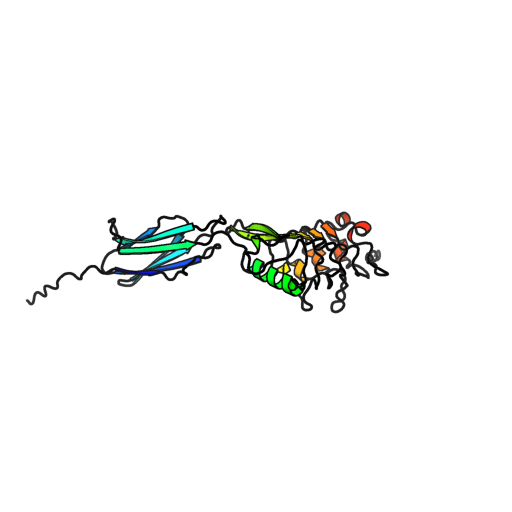4 -23.762 1.00 96.94 273 GLN A C 1
ATOM 2173 O O . GLN A 1 273 ? 14.049 -4.374 -23.314 1.00 96.94 273 GLN A O 1
ATOM 2178 N N . PRO A 1 274 ? 14.226 -2.841 -24.949 1.00 98.00 274 PRO A N 1
ATOM 2179 C CA . PRO A 1 274 ? 14.628 -1.545 -25.510 1.00 98.00 274 PRO A CA 1
ATOM 2180 C C . PRO A 1 274 ? 13.949 -0.361 -24.799 1.00 98.00 274 PRO A C 1
ATOM 2182 O O . PRO A 1 274 ? 13.045 -0.541 -23.988 1.00 98.00 274 PRO A O 1
ATOM 2185 N N . GLN A 1 275 ? 14.357 0.867 -25.126 1.00 98.56 275 GLN A N 1
ATOM 2186 C CA . GLN A 1 275 ? 13.657 2.105 -24.757 1.00 98.56 275 GLN A CA 1
ATOM 2187 C C . GLN A 1 275 ? 13.043 2.755 -26.014 1.00 98.56 275 GLN A C 1
ATOM 2189 O O . GLN A 1 275 ? 13.420 2.449 -27.144 1.00 98.56 275 GLN A O 1
ATOM 2194 N N . LYS A 1 276 ? 12.037 3.616 -25.841 1.00 98.25 276 LYS A N 1
ATOM 2195 C CA . LYS A 1 276 ? 11.260 4.219 -26.936 1.00 98.25 276 LYS A CA 1
ATOM 2196 C C . LYS A 1 276 ? 12.071 5.270 -27.696 1.00 98.25 276 LYS A C 1
ATOM 2198 O O . LYS A 1 276 ? 12.723 6.137 -27.107 1.00 98.25 276 LYS A O 1
ATOM 2203 N N . GLY A 1 277 ? 11.919 5.269 -29.020 1.00 96.88 277 GLY A N 1
ATOM 2204 C CA . GLY A 1 277 ? 12.557 6.240 -29.907 1.00 96.88 277 GLY A CA 1
ATOM 2205 C C . GLY A 1 277 ? 14.073 6.057 -29.942 1.00 96.88 277 GLY A C 1
ATOM 2206 O O . GLY A 1 277 ? 14.559 4.952 -30.146 1.00 96.88 277 GLY A O 1
ATOM 2207 N N . THR A 1 278 ? 14.817 7.147 -29.754 1.00 96.69 278 THR A N 1
ATOM 2208 C CA . THR A 1 278 ? 16.290 7.134 -29.698 1.00 96.69 278 THR A CA 1
ATOM 2209 C C . THR A 1 278 ? 16.837 6.980 -28.278 1.00 96.69 278 THR A C 1
ATOM 2211 O O . THR A 1 278 ? 18.049 7.043 -28.086 1.00 96.69 278 THR A O 1
ATOM 2214 N N . ASN A 1 279 ? 15.968 6.844 -27.271 1.00 98.12 279 ASN A N 1
ATOM 2215 C CA . ASN A 1 279 ? 16.398 6.639 -25.893 1.00 98.12 279 ASN A CA 1
ATOM 2216 C C . ASN A 1 279 ? 17.062 5.269 -25.753 1.00 98.12 279 ASN A C 1
ATOM 2218 O O . ASN A 1 279 ? 16.653 4.304 -26.397 1.00 98.12 279 ASN A O 1
ATOM 2222 N N . ARG A 1 280 ? 18.087 5.189 -24.905 1.00 97.56 280 ARG A N 1
ATOM 2223 C CA . ARG A 1 280 ? 18.798 3.944 -24.619 1.00 97.56 280 ARG A CA 1
ATOM 2224 C C . ARG A 1 280 ? 19.482 4.038 -23.264 1.00 97.56 280 ARG A C 1
ATOM 2226 O O . ARG A 1 280 ? 20.221 4.993 -23.023 1.00 97.56 280 ARG A O 1
ATOM 2233 N N . LEU A 1 281 ? 19.257 3.041 -22.412 1.00 98.06 281 LEU A N 1
ATOM 2234 C CA . LEU A 1 281 ? 20.099 2.810 -21.239 1.00 98.06 281 LEU A CA 1
ATOM 2235 C C . LEU A 1 281 ? 21.416 2.130 -21.646 1.00 98.06 281 LEU A C 1
ATOM 2237 O O . LEU A 1 281 ? 21.458 1.367 -22.612 1.00 98.06 281 LEU A O 1
ATOM 2241 N N . THR A 1 282 ? 22.497 2.371 -20.920 1.00 97.12 282 THR A N 1
ATOM 2242 C CA . THR A 1 282 ? 23.762 1.649 -21.112 1.00 97.12 282 THR A CA 1
ATOM 2243 C C . THR A 1 282 ? 24.297 1.154 -19.784 1.00 97.12 282 THR A C 1
ATOM 2245 O O . THR A 1 282 ? 24.066 1.780 -18.750 1.00 97.12 282 THR A O 1
ATOM 2248 N N . LEU A 1 283 ? 25.013 0.033 -19.819 1.00 96.62 283 LEU A N 1
ATOM 2249 C CA . LEU A 1 283 ? 25.789 -0.418 -18.671 1.00 96.62 283 LEU A CA 1
ATOM 2250 C C . LEU A 1 283 ? 26.917 0.589 -18.380 1.00 96.62 283 LEU A C 1
ATOM 2252 O O . LEU A 1 283 ? 27.377 1.255 -19.315 1.00 96.62 283 LEU A O 1
ATOM 2256 N N . PRO A 1 284 ? 27.330 0.736 -17.110 1.00 94.62 284 PRO A N 1
ATOM 2257 C CA . PRO A 1 284 ? 28.540 1.470 -16.760 1.00 94.62 284 PRO A CA 1
ATOM 2258 C C . PRO A 1 284 ? 29.758 0.834 -17.437 1.00 94.62 284 PRO A C 1
ATOM 2260 O O . PRO A 1 284 ? 29.782 -0.375 -17.683 1.00 94.62 284 PRO A O 1
ATOM 2263 N N . ASP A 1 285 ? 30.773 1.646 -17.724 1.00 87.31 285 ASP A N 1
ATOM 2264 C CA . ASP A 1 285 ? 32.062 1.122 -18.169 1.00 87.31 285 ASP A CA 1
ATOM 2265 C C . ASP A 1 285 ? 32.631 0.191 -17.089 1.00 87.31 285 ASP A C 1
ATOM 2267 O O . ASP A 1 285 ? 32.471 0.441 -15.890 1.00 87.31 285 ASP A O 1
ATOM 2271 N N . ALA A 1 286 ? 33.298 -0.887 -17.510 1.00 70.31 286 ALA A N 1
ATOM 2272 C CA . ALA A 1 286 ? 34.014 -1.745 -16.576 1.00 70.31 286 ALA A CA 1
ATOM 2273 C C . ALA A 1 286 ? 35.006 -0.885 -15.768 1.00 70.31 286 ALA A C 1
ATOM 2275 O O . ALA A 1 286 ? 35.660 -0.016 -16.359 1.00 70.31 286 ALA A O 1
ATOM 2276 N N . PRO A 1 287 ? 35.125 -1.083 -14.440 1.00 60.41 287 PRO A N 1
ATOM 2277 C CA . PRO A 1 287 ? 36.117 -0.358 -13.661 1.00 60.41 287 PRO A CA 1
ATOM 2278 C C . PRO A 1 287 ? 37.490 -0.569 -14.302 1.00 60.41 287 PRO A C 1
ATOM 2280 O O . PRO A 1 287 ? 37.833 -1.692 -14.671 1.00 60.41 287 PRO A O 1
ATOM 2283 N N . ALA A 1 288 ? 38.244 0.519 -14.482 1.00 51.38 288 ALA A N 1
ATOM 2284 C CA . ALA A 1 288 ? 39.591 0.442 -15.030 1.00 51.38 288 ALA A CA 1
ATOM 2285 C C . ALA A 1 288 ? 40.401 -0.568 -14.204 1.00 51.38 288 ALA A C 1
ATOM 2287 O O . ALA A 1 288 ? 40.454 -0.447 -12.977 1.00 51.38 288 ALA A O 1
ATOM 2288 N N . GLU A 1 289 ? 40.977 -1.577 -14.866 1.00 45.62 289 GLU A N 1
ATOM 2289 C CA . GLU A 1 289 ? 41.884 -2.507 -14.194 1.00 45.62 289 GLU A CA 1
ATOM 2290 C C . GLU A 1 289 ? 43.032 -1.703 -13.550 1.00 45.62 289 GLU A C 1
ATOM 2292 O O . GLU A 1 289 ? 43.527 -0.761 -14.179 1.00 45.62 289 GLU A O 1
ATOM 2297 N N . PRO A 1 290 ? 43.395 -2.008 -12.290 1.00 60.56 290 PRO A N 1
ATOM 2298 C CA . PRO A 1 290 ? 44.392 -1.253 -11.533 1.00 60.56 290 PRO A CA 1
ATOM 2299 C C . PRO A 1 290 ? 45.802 -1.310 -12.136 1.00 60.56 290 PRO A C 1
ATOM 2301 O O . PRO A 1 290 ? 46.172 -2.352 -12.723 1.00 60.56 290 PRO A O 1
#

Foldseek 3Di:
DDDPPDDPDPWDKDKDKPDDQEAEQLKDKIKIKIFTPAAKDKDKPDDQWDFPDWDDDPRIIMTMIIGAHAQFQQKDKMKIFIAGPPDPHTDDIDIYIYGHAAADPLQLVLVVVLCVQQVLVPWDPDQNDDNVDGPVPGPQFDWDQDPRHNHTATATRACAPRLIAHEQDDLPADRSCLSRQNYAYDAHAPRQRYEEAAGLSVLSNQNHAEDHHHQYAYEAPVVVGARYRLSCQVRNLNHQEAADEQYQYADEHDQSCCVRPNSVSNPCPPRVDDYPDPGHYDYDDDPPDD

Radius of gyration: 28.71 Å; Cα contacts (8 Å, |Δi|>4): 685; chains: 1; bounding box: 75×30×104 Å

Mean predicted aligned error: 7.73 Å